Protein AF-A0A7C2Z9E3-F1 (afdb_monomer)

Structure (mmCIF, N/CA/C/O backbone):
data_AF-A0A7C2Z9E3-F1
#
_entry.id   AF-A0A7C2Z9E3-F1
#
loop_
_atom_site.group_PDB
_atom_site.id
_atom_site.type_symbol
_atom_site.label_atom_id
_atom_site.label_alt_id
_atom_site.label_comp_id
_atom_site.label_asym_id
_atom_site.label_entity_id
_atom_site.label_seq_id
_atom_site.pdbx_PDB_ins_code
_atom_site.Cartn_x
_atom_site.Cartn_y
_atom_site.Cartn_z
_atom_site.occupancy
_atom_site.B_iso_or_equiv
_atom_site.auth_seq_id
_atom_site.auth_comp_id
_atom_site.auth_asym_id
_atom_site.auth_atom_id
_atom_site.pdbx_PDB_model_num
ATOM 1 N N . MET A 1 1 ? 3.715 5.332 1.876 1.00 69.25 1 MET A N 1
ATOM 2 C CA . MET A 1 1 ? 4.831 4.915 1.002 1.00 69.25 1 MET A CA 1
ATOM 3 C C . MET A 1 1 ? 4.867 5.796 -0.240 1.00 69.25 1 MET A C 1
ATOM 5 O O . MET A 1 1 ? 3.803 6.206 -0.702 1.00 69.25 1 MET A O 1
ATOM 9 N N . THR A 1 2 ? 6.061 6.097 -0.748 1.00 75.31 2 THR A N 1
ATOM 10 C CA . THR A 1 2 ? 6.250 6.666 -2.090 1.00 75.31 2 THR A CA 1
ATOM 11 C C . THR A 1 2 ? 6.934 5.594 -2.922 1.00 75.31 2 THR A C 1
ATOM 13 O O . THR A 1 2 ? 7.925 5.030 -2.466 1.00 75.31 2 THR A O 1
ATOM 16 N N . VAL A 1 3 ? 6.380 5.281 -4.084 1.00 79.25 3 VAL A N 1
ATOM 17 C CA . VAL A 1 3 ? 6.890 4.253 -4.992 1.00 79.25 3 VAL A CA 1
ATOM 18 C C . VAL A 1 3 ? 6.994 4.827 -6.397 1.00 79.25 3 VAL A C 1
ATOM 20 O O . VAL A 1 3 ? 6.100 5.559 -6.810 1.00 79.25 3 VAL A O 1
ATOM 23 N N . SER A 1 4 ? 8.061 4.502 -7.122 1.00 82.44 4 SER A N 1
ATOM 24 C CA . SER A 1 4 ? 8.278 4.998 -8.484 1.00 82.44 4 SER A CA 1
ATOM 25 C C . SER A 1 4 ? 8.054 3.873 -9.487 1.00 82.44 4 SER A C 1
ATOM 27 O O . SER A 1 4 ? 8.660 2.809 -9.358 1.00 82.44 4 SER A O 1
ATOM 29 N N . ALA A 1 5 ? 7.157 4.077 -10.451 1.00 85.62 5 ALA A N 1
ATOM 30 C CA . ALA A 1 5 ? 6.948 3.143 -11.554 1.00 85.62 5 ALA A CA 1
ATOM 31 C C . ALA A 1 5 ? 7.519 3.743 -12.837 1.00 85.62 5 ALA A C 1
ATOM 33 O O . ALA A 1 5 ? 7.184 4.877 -13.188 1.00 85.62 5 ALA A O 1
ATOM 34 N N . SER A 1 6 ? 8.344 2.972 -13.540 1.00 87.62 6 SER A N 1
ATOM 35 C CA . SER A 1 6 ? 8.989 3.401 -14.780 1.00 87.62 6 SER A CA 1
ATOM 36 C C . SER A 1 6 ? 8.470 2.602 -15.966 1.00 87.62 6 SER A C 1
ATOM 38 O O . SER A 1 6 ? 8.317 1.381 -15.884 1.00 87.62 6 SER A O 1
ATOM 40 N N . PHE A 1 7 ? 8.231 3.293 -17.076 1.00 90.06 7 PHE A N 1
ATOM 41 C CA . PHE A 1 7 ? 7.744 2.730 -18.328 1.00 90.06 7 PHE A CA 1
ATOM 42 C C . PHE A 1 7 ? 8.548 3.256 -19.512 1.00 90.06 7 PHE A C 1
ATOM 44 O O . PHE A 1 7 ? 8.801 4.452 -19.595 1.00 90.06 7 PHE A O 1
ATOM 51 N N . ALA A 1 8 ? 8.854 2.391 -20.472 1.00 89.69 8 ALA A N 1
ATOM 52 C CA . ALA A 1 8 ? 9.253 2.797 -21.811 1.00 89.69 8 ALA A CA 1
ATOM 53 C C . ALA A 1 8 ? 7.980 3.072 -22.620 1.00 89.69 8 ALA A C 1
ATOM 55 O O . ALA A 1 8 ? 7.219 2.149 -22.923 1.00 89.69 8 ALA A O 1
ATOM 56 N N . ALA A 1 9 ? 7.715 4.334 -22.945 1.00 90.31 9 ALA A N 1
ATOM 57 C CA . ALA A 1 9 ? 6.559 4.762 -23.723 1.00 90.31 9 ALA A CA 1
ATOM 58 C C . ALA A 1 9 ? 6.966 5.087 -25.167 1.00 90.31 9 ALA A C 1
ATOM 60 O O . ALA A 1 9 ? 7.922 5.822 -25.400 1.00 90.31 9 ALA A O 1
ATOM 61 N N . TYR A 1 10 ? 6.225 4.570 -26.144 1.00 90.56 10 TYR A N 1
ATOM 62 C CA . TYR A 1 10 ? 6.402 4.919 -27.552 1.00 90.56 10 TYR A CA 1
ATOM 63 C C . TYR A 1 10 ? 5.455 6.051 -27.931 1.00 90.56 10 TYR A C 1
ATOM 65 O O . TYR A 1 10 ? 4.232 5.860 -27.959 1.00 90.56 10 TYR A O 1
ATOM 73 N N . VAL A 1 11 ? 6.025 7.206 -28.261 1.00 89.88 11 VAL A N 1
ATOM 74 C CA . VAL A 1 11 ? 5.296 8.400 -28.695 1.00 89.88 11 VAL A CA 1
ATOM 75 C C . VAL A 1 11 ? 5.437 8.541 -30.205 1.00 89.88 11 VAL A C 1
ATOM 77 O O . VAL A 1 11 ? 6.546 8.602 -30.738 1.00 89.88 11 VAL A O 1
ATOM 80 N N . ASP A 1 12 ? 4.306 8.582 -30.907 1.00 90.19 12 ASP A N 1
ATOM 81 C CA . ASP A 1 12 ? 4.281 8.761 -32.357 1.00 90.19 12 ASP A CA 1
ATOM 82 C C . ASP A 1 12 ? 4.496 10.231 -32.778 1.00 90.19 12 ASP A C 1
ATOM 84 O O . ASP A 1 12 ? 4.569 11.149 -31.960 1.00 90.19 12 ASP A O 1
ATOM 88 N N . LYS A 1 13 ? 4.573 10.476 -34.092 1.00 88.94 13 LYS A N 1
ATOM 89 C CA . LYS A 1 13 ? 4.768 11.826 -34.656 1.00 88.94 13 LYS A CA 1
ATOM 90 C C . LYS A 1 13 ? 3.630 12.801 -34.328 1.00 88.94 13 LYS A C 1
ATOM 92 O O . LYS A 1 13 ? 3.835 14.010 -34.413 1.00 88.94 13 LYS A O 1
ATOM 97 N N . SER A 1 14 ? 2.442 12.300 -33.987 1.00 86.00 14 SER A N 1
ATOM 98 C CA . SER A 1 14 ? 1.312 13.120 -33.532 1.00 86.00 14 SER A CA 1
ATOM 99 C C . SER A 1 14 ? 1.385 13.473 -32.046 1.00 86.00 14 SER A C 1
ATOM 101 O O . SER A 1 14 ? 0.599 14.301 -31.591 1.00 86.00 14 SER A O 1
ATOM 103 N N . GLY A 1 15 ? 2.334 12.907 -31.294 1.00 84.50 15 GLY A N 1
ATOM 104 C CA . GLY A 1 15 ? 2.421 13.086 -29.848 1.00 84.50 15 GLY A CA 1
ATOM 105 C C . GLY A 1 15 ? 1.479 12.163 -29.073 1.00 84.50 15 GLY A C 1
ATOM 106 O O . GLY A 1 15 ? 1.187 12.430 -27.912 1.00 84.50 15 GLY A O 1
ATOM 107 N N . THR A 1 16 ? 0.978 11.085 -29.679 1.00 89.06 16 THR A N 1
ATOM 108 C CA . THR A 1 16 ? 0.141 10.094 -28.991 1.00 89.06 16 THR A CA 1
ATOM 109 C C . THR A 1 16 ? 0.994 8.914 -28.536 1.00 89.06 16 THR A C 1
ATOM 111 O O . THR A 1 16 ? 1.816 8.395 -29.294 1.00 89.06 16 THR A O 1
ATOM 114 N N . CYS A 1 17 ? 0.786 8.463 -27.299 1.00 89.12 17 CYS A N 1
ATOM 115 C CA . CYS A 1 17 ? 1.416 7.253 -26.786 1.00 89.12 17 CYS A CA 1
ATOM 116 C C . CYS A 1 17 ? 0.713 6.008 -27.351 1.00 89.12 17 CYS A C 1
ATOM 118 O O . CYS A 1 17 ? -0.486 5.820 -27.154 1.00 89.12 17 CYS A O 1
ATOM 120 N N . ARG A 1 18 ? 1.435 5.146 -28.078 1.00 89.25 18 ARG A N 1
ATOM 121 C CA . ARG A 1 18 ? 0.860 3.924 -28.690 1.00 89.25 18 ARG A CA 1
ATOM 122 C C . ARG A 1 18 ? 1.254 2.637 -27.982 1.00 89.25 18 ARG A C 1
ATOM 124 O O . ARG A 1 18 ? 0.572 1.624 -28.154 1.00 89.25 18 ARG A O 1
ATOM 131 N N . ARG A 1 19 ? 2.363 2.653 -27.246 1.00 89.12 19 ARG A N 1
ATOM 132 C CA . ARG A 1 19 ? 2.880 1.522 -26.466 1.00 89.12 19 ARG A CA 1
ATOM 133 C C . ARG A 1 19 ? 3.451 2.038 -25.161 1.00 89.12 19 ARG A C 1
ATOM 135 O O . ARG A 1 19 ? 4.035 3.113 -25.141 1.00 89.12 19 ARG A O 1
ATOM 142 N N . ALA A 1 20 ? 3.310 1.250 -24.106 1.00 88.62 20 ALA A N 1
ATOM 143 C CA . ALA A 1 20 ? 3.924 1.519 -22.818 1.00 88.62 20 ALA A CA 1
ATOM 144 C C . ALA A 1 20 ? 4.333 0.186 -22.182 1.00 88.62 20 ALA A C 1
ATOM 146 O O . ALA A 1 20 ? 3.471 -0.627 -21.838 1.00 88.62 20 ALA A O 1
ATOM 147 N N . HIS A 1 21 ? 5.641 -0.031 -22.051 1.00 87.88 21 HIS A N 1
ATOM 148 C CA . HIS A 1 21 ? 6.230 -1.230 -21.456 1.00 87.88 21 HIS A CA 1
ATOM 149 C C . HIS A 1 21 ? 6.770 -0.942 -20.067 1.00 87.88 21 HIS A C 1
ATOM 151 O O . HIS A 1 21 ? 7.538 0.004 -19.915 1.00 87.88 21 HIS A O 1
ATOM 157 N N . PRO A 1 22 ? 6.405 -1.733 -19.051 1.00 87.44 22 PRO A N 1
ATOM 158 C CA . PRO A 1 22 ? 6.916 -1.533 -17.707 1.00 87.44 22 PRO A CA 1
ATOM 159 C C . PRO A 1 22 ? 8.401 -1.910 -17.632 1.00 87.44 22 PRO A C 1
ATOM 161 O O . PRO A 1 22 ? 8.801 -2.980 -18.081 1.00 87.44 22 PRO A O 1
ATOM 164 N N . ILE A 1 23 ? 9.204 -1.036 -17.029 1.00 85.50 23 ILE A N 1
ATOM 165 C CA . ILE A 1 23 ? 10.632 -1.253 -16.743 1.00 85.50 23 ILE A CA 1
ATOM 166 C C . ILE A 1 23 ? 10.809 -1.688 -15.287 1.00 85.50 23 ILE A C 1
ATOM 168 O O . ILE A 1 23 ? 11.646 -2.529 -14.975 1.00 85.50 23 ILE A O 1
ATOM 172 N N . THR A 1 24 ? 10.006 -1.129 -14.380 1.00 82.69 24 THR A N 1
ATOM 173 C CA . THR A 1 24 ? 10.030 -1.462 -12.955 1.00 82.69 24 THR A CA 1
ATOM 174 C C . THR A 1 24 ? 8.618 -1.710 -12.444 1.00 82.69 24 THR A C 1
ATOM 176 O O . THR A 1 24 ? 7.681 -0.981 -12.770 1.00 82.69 24 THR A O 1
ATOM 179 N N . ASN A 1 25 ? 8.459 -2.747 -11.618 1.00 80.38 25 ASN A N 1
ATOM 180 C CA . ASN A 1 25 ? 7.212 -3.031 -10.915 1.00 80.38 25 ASN A CA 1
ATOM 181 C C . ASN A 1 25 ? 7.388 -2.756 -9.421 1.00 80.38 25 ASN A C 1
ATOM 183 O O . ASN A 1 25 ? 7.804 -3.647 -8.674 1.00 80.38 25 ASN A O 1
ATOM 187 N N . PRO A 1 26 ? 7.095 -1.533 -8.960 1.00 75.88 26 PRO A N 1
ATOM 188 C CA . PRO A 1 26 ? 7.345 -1.188 -7.571 1.00 75.88 26 PRO A CA 1
ATOM 189 C C . PRO A 1 26 ? 6.298 -1.779 -6.618 1.00 75.88 26 PRO A C 1
ATOM 191 O O . PRO A 1 26 ? 6.548 -1.894 -5.413 1.00 75.88 26 PRO A O 1
ATOM 194 N N . PHE A 1 27 ? 5.112 -2.113 -7.139 1.00 76.69 27 PHE A N 1
ATOM 195 C CA . PHE A 1 27 ? 3.977 -2.562 -6.349 1.00 76.69 27 PHE A CA 1
ATOM 196 C C . PHE A 1 27 ? 2.930 -3.277 -7.223 1.00 76.69 27 PHE A C 1
ATOM 198 O O . PHE A 1 27 ? 2.592 -2.771 -8.300 1.00 76.69 27 PHE A O 1
ATOM 205 N N . PRO A 1 28 ? 2.363 -4.410 -6.766 1.00 76.69 28 PRO A N 1
ATOM 206 C CA . PRO A 1 28 ? 1.331 -5.136 -7.506 1.00 76.69 28 PRO A CA 1
ATOM 207 C C . PRO A 1 28 ? 0.147 -4.244 -7.887 1.00 76.69 28 PRO A C 1
ATOM 209 O O . PRO A 1 28 ? -0.237 -3.357 -7.133 1.00 76.69 28 PRO A O 1
ATOM 212 N N . GLY A 1 29 ? -0.421 -4.452 -9.076 1.00 79.25 29 GLY A N 1
ATOM 213 C CA . GLY A 1 29 ? -1.596 -3.723 -9.578 1.00 79.25 29 GLY A CA 1
ATOM 214 C C . GLY A 1 29 ? -1.383 -2.247 -9.953 1.00 79.25 29 GLY A C 1
ATOM 215 O O . GLY A 1 29 ? -2.300 -1.633 -10.485 1.00 79.25 29 GLY A O 1
ATOM 216 N N . VAL A 1 30 ? -0.186 -1.673 -9.769 1.00 82.19 30 VAL A N 1
ATOM 217 C CA . VAL A 1 30 ? 0.130 -0.312 -10.261 1.00 82.19 30 VAL A CA 1
ATOM 218 C C . VAL A 1 30 ? 0.330 -0.292 -11.775 1.00 82.19 30 VAL A C 1
ATOM 220 O O . VAL A 1 30 ? -0.013 0.691 -12.426 1.00 82.19 30 VAL A O 1
ATOM 223 N N . LEU A 1 31 ? 0.869 -1.371 -12.351 1.00 85.62 31 LEU A N 1
ATOM 224 C CA . LEU A 1 31 ? 1.316 -1.346 -13.741 1.00 85.62 31 LEU A CA 1
ATOM 225 C C . LEU A 1 31 ? 0.186 -1.052 -14.735 1.00 85.62 31 LEU A C 1
ATOM 227 O O . LEU A 1 31 ? 0.346 -0.205 -15.607 1.00 85.62 31 LEU A O 1
ATOM 231 N N . GLU A 1 32 ? -0.958 -1.725 -14.598 1.00 86.81 32 GLU A N 1
ATOM 232 C CA . GLU A 1 32 ? -2.045 -1.617 -15.575 1.00 86.81 32 GLU A CA 1
ATOM 233 C C . GLU A 1 32 ? -2.731 -0.238 -15.570 1.00 86.81 32 GLU A C 1
ATOM 235 O O . GLU A 1 32 ? -2.822 0.367 -16.641 1.00 86.81 32 GLU A O 1
ATOM 240 N N . PRO A 1 33 ? -3.146 0.331 -14.418 1.00 86.44 33 PRO A N 1
ATOM 241 C CA . PRO A 1 33 ? -3.722 1.676 -14.384 1.00 86.44 33 PRO A CA 1
ATOM 242 C C . PRO A 1 33 ? -2.776 2.750 -14.931 1.00 86.44 33 PRO A C 1
ATOM 244 O O . PRO A 1 33 ? -3.212 3.672 -15.618 1.00 86.44 33 PRO A O 1
ATOM 247 N N . VAL A 1 34 ? -1.474 2.630 -14.651 1.00 87.25 34 VAL A N 1
ATOM 248 C CA . VAL A 1 34 ? -0.465 3.577 -15.145 1.00 87.25 34 VAL A CA 1
ATOM 249 C C . VAL A 1 34 ? -0.253 3.413 -16.645 1.00 87.25 34 VAL A C 1
ATOM 251 O O . VAL A 1 34 ? -0.192 4.412 -17.358 1.00 87.25 34 VAL A O 1
ATOM 254 N N . ARG A 1 35 ? -0.218 2.172 -17.142 1.00 89.31 35 ARG A N 1
ATOM 255 C CA . ARG A 1 35 ? -0.137 1.877 -18.576 1.00 89.31 35 ARG A CA 1
ATOM 256 C C . ARG A 1 35 ? -1.306 2.494 -19.340 1.00 89.31 35 ARG A C 1
ATOM 258 O O . ARG A 1 35 ? -1.074 3.160 -20.342 1.00 89.31 35 ARG A O 1
ATOM 265 N N . GLN A 1 36 ? -2.538 2.319 -18.859 1.00 89.19 36 GLN A N 1
ATOM 266 C CA . GLN A 1 36 ? -3.725 2.916 -19.485 1.00 89.19 36 GLN A CA 1
ATOM 267 C C . GLN A 1 36 ? -3.657 4.446 -19.478 1.00 89.19 36 GLN A C 1
ATOM 269 O O . GLN A 1 36 ? -3.822 5.072 -20.521 1.00 89.19 36 GLN A O 1
ATOM 274 N N . ALA A 1 37 ? -3.297 5.049 -18.342 1.00 87.56 37 ALA A N 1
ATOM 275 C CA . ALA A 1 37 ? -3.135 6.497 -18.256 1.00 87.56 37 ALA A CA 1
ATOM 276 C C . ALA A 1 37 ? -2.063 7.028 -19.224 1.00 87.56 37 ALA A C 1
ATOM 278 O O . ALA A 1 37 ? -2.248 8.087 -19.820 1.00 87.56 37 ALA A O 1
ATOM 279 N N . LEU A 1 38 ? -0.955 6.302 -19.421 1.00 89.12 38 LEU A N 1
ATOM 280 C CA . LEU A 1 38 ? 0.074 6.669 -20.399 1.00 89.12 38 LEU A CA 1
ATOM 281 C C . LEU A 1 38 ? -0.454 6.614 -21.834 1.00 89.12 38 LEU A C 1
ATOM 283 O O . LEU A 1 38 ? -0.161 7.525 -22.601 1.00 89.12 38 LEU A O 1
ATOM 287 N N . LEU A 1 39 ? -1.232 5.589 -22.189 1.00 89.50 39 LEU A N 1
ATOM 288 C CA . LEU A 1 39 ? -1.829 5.443 -23.524 1.00 89.50 39 LEU A CA 1
ATOM 289 C C . LEU A 1 39 ? -2.865 6.536 -23.831 1.00 89.50 39 LEU A C 1
ATOM 291 O O . LEU A 1 39 ? -2.988 6.961 -24.976 1.00 89.50 39 LEU A O 1
ATOM 295 N N . GLU A 1 40 ? -3.577 7.021 -22.814 1.00 89.62 40 GLU A N 1
ATOM 296 C CA . GLU A 1 40 ? -4.541 8.125 -22.932 1.00 89.62 40 GLU A CA 1
ATOM 297 C C . GLU A 1 40 ? -3.884 9.516 -22.896 1.00 89.62 40 GLU A C 1
ATOM 299 O O . GLU A 1 40 ? -4.526 10.522 -23.204 1.00 89.62 40 GLU A O 1
ATOM 304 N N . THR A 1 41 ? -2.606 9.602 -22.518 1.00 88.69 41 THR A N 1
ATOM 305 C CA . THR A 1 41 ? -1.910 10.882 -22.366 1.00 88.69 41 THR A CA 1
ATOM 306 C C . THR A 1 41 ? -1.426 11.422 -23.709 1.00 88.69 41 THR A C 1
ATOM 308 O O . THR A 1 41 ? -0.719 10.753 -24.463 1.00 88.69 41 THR A O 1
ATOM 311 N N . GLU A 1 42 ? -1.735 12.692 -23.973 1.00 88.94 42 GLU A N 1
ATOM 312 C CA . GLU A 1 42 ? -1.106 13.445 -25.055 1.00 88.94 42 GLU A CA 1
ATOM 313 C C . GLU A 1 42 ? 0.260 13.991 -24.632 1.00 88.94 42 GLU A C 1
ATOM 315 O O . GLU A 1 42 ? 0.401 14.695 -23.624 1.00 88.94 42 GLU A O 1
ATOM 320 N N . PHE A 1 43 ? 1.257 13.742 -25.469 1.00 89.06 43 PHE A N 1
ATOM 321 C CA . PHE A 1 43 ? 2.604 14.276 -25.360 1.00 89.06 43 PHE A CA 1
ATOM 322 C C . PHE A 1 43 ? 2.794 15.434 -26.340 1.00 89.06 43 PHE A C 1
ATOM 324 O O . PHE A 1 43 ? 2.149 15.527 -27.389 1.00 89.06 43 PHE A O 1
ATOM 331 N N . THR A 1 44 ? 3.707 16.346 -26.020 1.00 86.94 44 THR A N 1
ATOM 332 C CA . THR A 1 44 ? 4.285 17.210 -27.047 1.00 86.94 44 THR A CA 1
ATOM 333 C C . THR A 1 44 ? 5.060 16.332 -28.032 1.00 86.94 44 THR A C 1
ATOM 335 O O . THR A 1 44 ? 5.833 15.484 -27.591 1.00 86.94 44 THR A O 1
ATOM 338 N N . PRO A 1 45 ? 4.875 16.485 -29.355 1.00 86.38 45 PRO A N 1
ATOM 339 C CA . PRO A 1 45 ? 5.606 15.672 -30.319 1.00 86.38 45 PRO A CA 1
ATOM 340 C C . PRO A 1 45 ? 7.112 15.880 -30.174 1.00 86.38 45 PRO A C 1
ATOM 342 O O . PRO A 1 45 ? 7.578 17.023 -30.081 1.00 86.38 45 PRO A O 1
ATOM 345 N N . ALA A 1 46 ? 7.868 14.784 -30.195 1.00 86.06 46 ALA A N 1
ATOM 346 C CA . ALA A 1 46 ? 9.316 14.856 -30.287 1.00 86.06 46 ALA A CA 1
ATOM 347 C C . ALA A 1 46 ? 9.701 15.505 -31.623 1.00 86.06 46 ALA A C 1
ATOM 349 O O . ALA A 1 46 ? 9.017 15.315 -32.634 1.00 86.06 46 ALA A O 1
ATOM 350 N N . LYS A 1 47 ? 10.785 16.281 -31.644 1.00 87.12 47 LYS A N 1
ATOM 351 C CA . LYS A 1 47 ? 11.286 16.885 -32.885 1.00 87.12 47 LYS A CA 1
ATOM 352 C C . LYS A 1 47 ? 12.696 16.413 -33.166 1.00 87.12 47 LYS A C 1
ATOM 354 O O . LYS A 1 47 ? 13.554 16.541 -32.300 1.00 87.12 47 LYS A O 1
ATOM 359 N N . ALA A 1 48 ? 12.938 15.964 -34.389 1.00 85.31 48 ALA A N 1
ATOM 360 C CA . ALA A 1 48 ? 14.268 15.717 -34.925 1.00 85.31 48 ALA A CA 1
ATOM 361 C C . ALA A 1 48 ? 14.488 16.653 -36.110 1.00 85.31 48 ALA A C 1
ATOM 363 O O . ALA A 1 48 ? 13.660 16.704 -37.021 1.00 85.31 48 ALA A O 1
ATOM 364 N N . PHE A 1 49 ? 15.557 17.450 -36.068 1.00 83.38 49 PHE A N 1
ATOM 365 C CA . PHE A 1 49 ? 15.860 18.445 -37.106 1.00 83.38 49 PHE A CA 1
ATOM 366 C C . PHE A 1 49 ? 14.666 19.371 -37.435 1.00 83.38 49 PHE A C 1
ATOM 368 O O . PHE A 1 49 ? 14.417 19.724 -38.585 1.00 83.38 49 PHE A O 1
ATOM 375 N N . GLY A 1 50 ? 13.877 19.735 -36.416 1.00 78.25 50 GLY A N 1
ATOM 376 C CA . GLY A 1 50 ? 12.694 20.596 -36.552 1.00 78.25 50 GLY A CA 1
ATOM 377 C C . GLY A 1 50 ? 11.411 19.908 -37.044 1.00 78.25 50 GLY A C 1
ATOM 378 O O . GLY A 1 50 ? 10.356 20.543 -37.011 1.00 78.25 50 GLY A O 1
ATOM 379 N N . GLN A 1 51 ? 11.458 18.629 -37.427 1.00 85.25 51 GLN A N 1
ATOM 380 C CA . GLN A 1 51 ? 10.305 17.847 -37.892 1.00 85.25 51 GLN A CA 1
ATOM 381 C C . GLN A 1 51 ? 9.781 16.894 -36.804 1.00 85.25 51 GLN A C 1
ATOM 383 O O . GLN A 1 51 ? 10.584 16.381 -36.022 1.00 85.25 51 GLN A O 1
ATOM 388 N N . PRO A 1 52 ? 8.464 16.611 -36.745 1.00 87.44 52 PRO A N 1
ATOM 389 C CA . PRO A 1 52 ? 7.912 15.625 -35.820 1.00 87.44 52 PRO A CA 1
ATOM 390 C C . PRO A 1 52 ? 8.506 14.226 -36.030 1.00 87.44 52 PRO A C 1
ATOM 392 O O . PRO A 1 52 ? 8.489 13.675 -37.136 1.00 87.44 52 PRO A O 1
ATOM 395 N N . ALA A 1 53 ? 9.003 13.644 -34.945 1.00 87.75 53 ALA A N 1
ATOM 396 C CA . ALA A 1 53 ? 9.668 12.352 -34.903 1.00 87.75 53 ALA A CA 1
ATOM 397 C C . ALA A 1 53 ? 8.945 11.409 -33.935 1.00 87.75 53 ALA A C 1
ATOM 399 O O . ALA A 1 53 ? 8.336 11.854 -32.966 1.00 87.75 53 ALA A O 1
ATOM 400 N N . ALA A 1 54 ? 9.004 10.109 -34.219 1.00 89.06 54 ALA A N 1
ATOM 401 C CA . ALA A 1 54 ? 8.519 9.084 -33.303 1.00 89.06 54 ALA A CA 1
ATOM 402 C C . ALA A 1 54 ? 9.691 8.567 -32.466 1.00 89.06 54 ALA A C 1
ATOM 404 O O . ALA A 1 54 ? 10.800 8.436 -32.988 1.00 89.06 54 ALA A O 1
ATOM 405 N N . VAL A 1 55 ? 9.470 8.296 -31.183 1.00 91.81 55 VAL A N 1
ATOM 406 C CA . VAL A 1 55 ? 10.556 7.975 -30.249 1.00 91.81 55 VAL A CA 1
ATOM 407 C C . VAL A 1 55 ? 10.063 7.118 -29.084 1.00 91.81 55 VAL A C 1
ATOM 409 O O . VAL A 1 55 ? 8.923 7.255 -28.635 1.00 91.81 55 VAL A O 1
ATOM 412 N N . TRP A 1 56 ? 10.945 6.264 -28.571 1.00 88.62 56 TRP A N 1
ATOM 413 C CA . TRP A 1 56 ? 10.825 5.681 -27.237 1.00 88.62 56 TRP A CA 1
ATOM 414 C C . TRP A 1 56 ? 11.350 6.639 -26.165 1.00 88.62 56 TRP A C 1
ATOM 416 O O . TRP A 1 56 ? 12.461 7.155 -26.274 1.00 88.62 56 TRP A O 1
ATOM 426 N N . VAL A 1 57 ? 10.561 6.864 -25.121 1.00 88.81 57 VAL A N 1
ATOM 427 C CA . VAL A 1 57 ? 10.932 7.700 -23.978 1.00 88.81 57 VAL A CA 1
ATOM 428 C C . VAL A 1 57 ? 10.673 6.958 -22.674 1.00 88.81 57 VAL A C 1
ATOM 430 O O . VAL A 1 57 ? 9.611 6.362 -22.490 1.00 88.81 57 VAL A O 1
ATOM 433 N N . ASP A 1 58 ? 11.634 7.025 -21.759 1.00 88.94 58 ASP A N 1
ATOM 434 C CA . ASP A 1 58 ? 11.463 6.509 -20.407 1.00 88.94 58 ASP A CA 1
ATOM 435 C C . ASP A 1 58 ? 10.671 7.521 -19.578 1.00 88.94 58 ASP A C 1
ATOM 437 O O . ASP A 1 58 ? 11.080 8.668 -19.386 1.00 88.94 58 ASP A O 1
ATOM 441 N N . VAL A 1 59 ? 9.512 7.091 -19.093 1.00 87.62 59 VAL A N 1
ATOM 442 C CA . VAL A 1 59 ? 8.621 7.873 -18.243 1.00 87.62 59 VAL A CA 1
ATOM 443 C C . VAL A 1 59 ? 8.593 7.226 -16.870 1.00 87.62 59 VAL A C 1
ATOM 445 O O . VAL A 1 59 ? 8.113 6.104 -16.711 1.00 87.62 59 VAL A O 1
ATOM 448 N N . SER A 1 60 ? 9.087 7.945 -15.867 1.00 86.88 60 SER A N 1
ATOM 449 C CA . SER A 1 60 ? 8.911 7.588 -14.464 1.00 86.88 60 SER A CA 1
ATOM 450 C C . SER A 1 60 ? 7.789 8.415 -13.846 1.00 86.88 60 SER A C 1
ATOM 452 O O . SER A 1 60 ? 7.641 9.611 -14.110 1.00 86.88 60 SER A O 1
ATOM 454 N N . ALA A 1 61 ? 6.971 7.767 -13.026 1.00 83.12 61 ALA A N 1
ATOM 455 C CA . ALA A 1 61 ? 5.917 8.414 -12.267 1.00 83.12 61 ALA A CA 1
ATOM 456 C C . ALA A 1 61 ? 5.986 7.975 -10.805 1.00 83.12 61 ALA A C 1
ATOM 458 O O . ALA A 1 61 ? 6.023 6.782 -10.495 1.00 83.12 61 ALA A O 1
ATOM 459 N N . ASP A 1 62 ? 5.971 8.961 -9.910 1.00 83.12 62 ASP A N 1
ATOM 460 C CA . ASP A 1 62 ? 5.965 8.729 -8.472 1.00 83.12 62 ASP A CA 1
ATOM 461 C C . ASP A 1 62 ? 4.535 8.662 -7.944 1.00 83.12 62 ASP A C 1
ATOM 463 O O . ASP A 1 62 ? 3.730 9.585 -8.096 1.00 83.12 62 ASP A O 1
ATOM 467 N N . PHE A 1 63 ? 4.234 7.568 -7.258 1.00 77.81 63 PHE A N 1
ATOM 468 C CA . PHE A 1 63 ? 2.945 7.305 -6.647 1.00 77.81 63 PHE A CA 1
ATOM 469 C C . PHE A 1 63 ? 3.063 7.342 -5.135 1.00 77.81 63 PHE A C 1
ATOM 471 O O . PHE A 1 63 ? 4.011 6.833 -4.533 1.00 77.81 63 PHE A O 1
ATOM 478 N N . ARG A 1 64 ? 2.049 7.925 -4.501 1.00 77.69 64 ARG A N 1
ATOM 479 C CA . ARG A 1 64 ? 1.915 7.960 -3.048 1.00 77.69 64 ARG A CA 1
ATOM 480 C C . ARG A 1 64 ? 0.699 7.141 -2.641 1.00 77.69 64 ARG A C 1
ATOM 482 O O . ARG A 1 64 ? -0.395 7.389 -3.135 1.00 77.69 64 ARG A O 1
ATOM 489 N N . GLY A 1 65 ? 0.892 6.216 -1.707 1.00 74.88 65 GLY A N 1
ATOM 490 C CA . GLY A 1 65 ? -0.176 5.374 -1.163 1.00 74.88 65 GLY A CA 1
ATOM 491 C C . GLY A 1 65 ? 0.100 4.931 0.270 1.00 74.88 65 GLY A C 1
ATOM 492 O O . GLY A 1 65 ? 1.156 5.243 0.836 1.00 74.88 65 GLY A O 1
ATOM 493 N N . GLU A 1 66 ? -0.837 4.200 0.866 1.00 76.88 66 GLU A N 1
ATOM 494 C CA . GLU A 1 66 ? -0.705 3.637 2.213 1.00 76.88 66 GLU A CA 1
ATOM 495 C C . GLU A 1 66 ? -1.155 2.169 2.235 1.00 76.88 66 GLU A C 1
ATOM 497 O O . GLU A 1 66 ? -2.162 1.811 1.623 1.00 76.88 66 GLU A O 1
ATOM 502 N N . VAL A 1 67 ? -0.387 1.314 2.921 1.00 79.19 67 VAL A N 1
ATOM 503 C CA . VAL A 1 67 ? -0.831 -0.045 3.256 1.00 79.19 67 VAL A CA 1
ATOM 504 C C . VAL A 1 67 ? -1.737 0.102 4.468 1.00 79.19 67 VAL A C 1
ATOM 506 O O . VAL A 1 67 ? -1.256 0.507 5.524 1.00 79.19 67 VAL A O 1
ATOM 509 N N . LYS A 1 68 ? -3.030 -0.185 4.311 1.00 78.12 68 LYS A N 1
ATOM 510 C CA . LYS A 1 68 ? -4.002 -0.100 5.406 1.00 78.12 68 LYS A CA 1
ATOM 511 C C . LYS A 1 68 ? -3.901 -1.313 6.315 1.00 78.12 68 LYS A C 1
ATOM 513 O O . LYS A 1 68 ? -3.849 -1.171 7.531 1.00 78.12 68 LYS A O 1
ATOM 518 N N . GLU A 1 69 ? -3.836 -2.490 5.706 1.00 79.56 69 GLU A N 1
ATOM 519 C CA . GLU A 1 69 ? -3.720 -3.758 6.410 1.00 79.56 69 GLU A CA 1
ATOM 520 C C . GLU A 1 69 ? -2.773 -4.686 5.652 1.00 79.56 69 GLU A C 1
ATOM 522 O O . GLU A 1 69 ? -2.722 -4.688 4.421 1.00 79.56 69 GLU A O 1
ATOM 527 N N . GLY A 1 70 ? -1.989 -5.453 6.403 1.00 79.56 70 GLY A N 1
ATOM 528 C CA . GLY A 1 70 ? -1.110 -6.478 5.871 1.00 79.56 70 GLY A CA 1
ATOM 529 C C . GLY A 1 70 ? -1.103 -7.667 6.818 1.00 79.56 70 GLY A C 1
ATOM 530 O O . GLY A 1 70 ? -0.912 -7.508 8.025 1.00 79.56 70 GLY A O 1
ATOM 531 N N . ARG A 1 71 ? -1.305 -8.865 6.283 1.00 84.00 71 ARG A N 1
ATOM 532 C CA . ARG A 1 71 ? -1.290 -10.106 7.051 1.00 84.00 71 ARG A CA 1
ATOM 533 C C . ARG A 1 71 ? -0.379 -11.115 6.377 1.00 84.00 71 ARG A C 1
ATOM 535 O O . ARG A 1 71 ? -0.507 -11.389 5.189 1.00 84.00 71 ARG A O 1
ATOM 542 N N . MET A 1 72 ? 0.527 -11.703 7.153 1.00 81.56 72 MET A N 1
ATOM 543 C CA . MET A 1 72 ? 1.276 -12.874 6.704 1.00 81.56 72 MET A CA 1
ATOM 544 C C . MET A 1 72 ? 0.346 -14.088 6.794 1.00 81.56 72 MET A C 1
ATOM 546 O O . MET A 1 72 ? 0.106 -14.605 7.885 1.00 81.56 72 MET A O 1
ATOM 550 N N . ALA A 1 73 ? -0.236 -14.495 5.667 1.00 80.62 73 ALA A N 1
ATOM 551 C CA . ALA A 1 73 ? -1.204 -15.590 5.616 1.00 80.62 73 ALA A CA 1
ATOM 552 C C . ALA A 1 73 ? -0.524 -16.952 5.808 1.00 80.62 73 ALA A C 1
ATOM 554 O O . ALA A 1 73 ? -1.064 -17.845 6.458 1.00 80.62 73 ALA A O 1
ATOM 555 N N . GLN A 1 74 ? 0.687 -17.089 5.273 1.00 80.81 74 GLN A N 1
ATOM 556 C CA . GLN A 1 74 ? 1.508 -18.284 5.397 1.00 80.81 74 GLN A CA 1
ATOM 557 C C . GLN A 1 74 ? 2.968 -17.879 5.559 1.00 80.81 74 GLN A C 1
ATOM 559 O O . GLN A 1 74 ? 3.434 -16.974 4.868 1.00 80.81 74 GLN A O 1
ATOM 564 N N . LEU A 1 75 ? 3.685 -18.570 6.444 1.00 85.94 75 LEU A N 1
ATOM 565 C CA . LEU A 1 75 ? 5.118 -18.407 6.645 1.00 85.94 75 LEU A CA 1
ATOM 566 C C . LEU A 1 75 ? 5.766 -19.787 6.748 1.00 85.94 75 LEU A C 1
ATOM 568 O O . LEU A 1 75 ? 5.423 -20.583 7.619 1.00 85.94 75 LEU A O 1
ATOM 572 N N . VAL A 1 76 ? 6.700 -20.058 5.850 1.00 88.25 76 VAL A N 1
ATOM 573 C CA . VAL A 1 76 ? 7.519 -21.266 5.814 1.00 88.25 76 VAL A CA 1
ATOM 574 C C . VAL A 1 76 ? 8.950 -20.860 6.124 1.00 88.25 76 VAL A C 1
ATOM 576 O O . VAL A 1 76 ? 9.481 -19.928 5.520 1.00 88.25 76 VAL A O 1
ATOM 579 N N . VAL A 1 77 ? 9.560 -21.561 7.074 1.00 88.88 77 VAL A N 1
ATOM 580 C CA . VAL A 1 77 ? 10.935 -21.327 7.517 1.00 88.88 77 VAL A CA 1
ATOM 581 C C . VAL A 1 77 ? 11.795 -22.482 7.027 1.00 88.88 77 VAL A C 1
ATOM 583 O O . VAL A 1 77 ? 11.520 -23.634 7.356 1.00 88.88 77 VAL A O 1
ATOM 586 N N . THR A 1 78 ? 12.836 -22.186 6.258 1.00 88.31 78 THR A N 1
ATOM 587 C CA . THR A 1 78 ? 13.834 -23.170 5.824 1.00 88.31 78 THR A CA 1
ATOM 588 C C . THR A 1 78 ? 15.236 -22.684 6.163 1.00 88.31 78 THR A C 1
ATOM 590 O O . THR A 1 78 ? 15.482 -21.486 6.298 1.00 88.31 78 THR A O 1
ATOM 593 N N . LEU A 1 79 ? 16.177 -23.611 6.325 1.00 86.12 79 LEU A N 1
ATOM 594 C CA . LEU A 1 79 ? 17.583 -23.255 6.499 1.00 86.12 79 LEU A CA 1
ATOM 595 C C . LEU A 1 79 ? 18.204 -22.984 5.117 1.00 86.12 79 LEU A C 1
ATOM 597 O O . LEU A 1 79 ? 17.963 -23.775 4.203 1.00 86.12 79 LEU A O 1
ATOM 601 N N . PRO A 1 80 ? 18.943 -21.875 4.934 1.00 84.12 80 PRO A N 1
ATOM 602 C CA . PRO A 1 80 ? 19.711 -21.641 3.715 1.00 84.12 80 PRO A CA 1
ATOM 603 C C . PRO A 1 80 ? 20.845 -22.664 3.599 1.00 84.12 80 PRO A C 1
ATOM 605 O O . PRO A 1 80 ? 21.376 -23.119 4.616 1.00 84.12 80 PRO A O 1
ATOM 608 N N . ASP A 1 81 ? 21.235 -22.993 2.367 1.00 84.25 81 ASP A N 1
ATOM 609 C CA . ASP A 1 81 ? 22.445 -23.777 2.124 1.00 84.25 81 ASP A CA 1
ATOM 610 C C . ASP A 1 81 ? 23.681 -22.933 2.506 1.00 84.25 81 ASP A C 1
ATOM 612 O O . ASP A 1 81 ? 23.842 -21.831 1.979 1.00 84.25 81 ASP A O 1
ATOM 616 N N . PRO A 1 82 ? 24.555 -23.394 3.421 1.00 80.50 82 PRO A N 1
ATOM 617 C CA . PRO A 1 82 ? 25.763 -22.662 3.796 1.00 80.50 82 PRO A CA 1
ATOM 618 C C . PRO A 1 82 ? 26.771 -22.475 2.652 1.00 80.50 82 PRO A C 1
ATOM 620 O O . PRO A 1 82 ? 27.640 -21.609 2.758 1.00 80.50 82 PRO A O 1
ATOM 623 N N . GLY A 1 83 ? 26.714 -23.313 1.612 1.00 83.25 83 GLY A N 1
ATOM 624 C CA . GLY A 1 83 ? 27.640 -23.288 0.479 1.00 83.25 83 GLY A CA 1
ATOM 625 C C . GLY A 1 83 ? 27.243 -22.332 -0.646 1.00 83.25 83 GLY A C 1
ATOM 626 O O . GLY A 1 83 ? 28.075 -22.035 -1.502 1.00 83.25 83 GLY A O 1
ATOM 627 N N . GLU A 1 84 ? 26.007 -21.832 -0.645 1.00 85.50 84 GLU A N 1
ATOM 628 C CA . GLU A 1 84 ? 25.467 -20.988 -1.710 1.00 85.50 84 GLU A CA 1
ATOM 629 C C . GLU A 1 84 ? 25.085 -19.603 -1.182 1.00 85.50 84 GLU A C 1
ATOM 631 O O . GLU A 1 84 ? 24.496 -19.458 -0.111 1.00 85.50 84 GLU A O 1
ATOM 636 N N . THR A 1 85 ? 25.398 -18.556 -1.951 1.00 80.62 85 THR A N 1
ATOM 637 C CA . THR A 1 85 ? 24.931 -17.198 -1.637 1.00 80.62 85 THR A CA 1
ATOM 638 C C . THR A 1 85 ? 23.492 -17.052 -2.134 1.00 80.62 85 THR A C 1
ATOM 640 O O . THR A 1 85 ? 23.276 -17.165 -3.339 1.00 80.62 85 THR A O 1
ATOM 643 N N . PRO A 1 86 ? 22.497 -16.777 -1.268 1.00 83.81 86 PRO A N 1
ATOM 644 C CA . PRO A 1 86 ? 21.125 -16.579 -1.720 1.00 83.81 86 PRO A CA 1
ATOM 645 C C . PRO A 1 86 ? 21.018 -15.356 -2.638 1.00 83.81 86 PRO A C 1
ATOM 647 O O . PRO A 1 86 ? 21.345 -14.241 -2.225 1.00 83.81 86 PRO A O 1
ATOM 650 N N . GLU A 1 87 ? 20.531 -15.553 -3.862 1.00 85.19 87 GLU A N 1
ATOM 651 C CA . GLU A 1 87 ? 20.366 -14.469 -4.833 1.00 85.19 87 GLU A CA 1
ATOM 652 C C . GLU A 1 87 ? 18.966 -13.830 -4.761 1.00 85.19 87 GLU A C 1
ATOM 654 O O . GLU A 1 87 ? 17.974 -14.526 -4.502 1.00 85.19 87 GLU A O 1
ATOM 659 N N . PRO A 1 88 ? 18.854 -12.505 -4.984 1.00 81.25 88 PRO A N 1
ATOM 660 C CA . PRO A 1 88 ? 17.566 -11.845 -5.144 1.00 81.25 88 PRO A CA 1
ATOM 661 C C . PRO A 1 88 ? 16.814 -12.382 -6.366 1.00 81.25 88 PRO A C 1
ATOM 663 O O . PRO A 1 88 ? 17.328 -12.396 -7.481 1.00 81.25 88 PRO A O 1
ATOM 666 N N . GLU A 1 89 ? 15.563 -12.774 -6.162 1.00 81.25 89 GLU A N 1
ATOM 667 C CA . GLU A 1 89 ? 14.660 -13.210 -7.216 1.00 81.25 89 GLU A CA 1
ATOM 668 C C . GLU A 1 89 ? 13.955 -11.989 -7.821 1.00 81.25 89 GLU A C 1
ATOM 670 O O . GLU A 1 89 ? 13.325 -11.184 -7.123 1.00 81.25 89 GLU A O 1
ATOM 675 N N . ALA A 1 90 ? 14.070 -11.837 -9.139 1.00 70.94 90 ALA A N 1
ATOM 676 C CA . ALA A 1 90 ? 13.412 -10.757 -9.855 1.00 70.94 90 ALA A CA 1
ATOM 677 C C . ALA A 1 90 ? 11.901 -11.006 -9.927 1.00 70.94 90 ALA A C 1
ATOM 679 O O . ALA A 1 90 ? 11.450 -12.080 -10.322 1.00 70.94 90 ALA A O 1
ATOM 680 N N . VAL A 1 91 ? 11.105 -9.985 -9.602 1.00 71.38 91 VAL A N 1
ATOM 681 C CA . VAL A 1 91 ? 9.662 -10.024 -9.861 1.00 71.38 91 VAL A CA 1
ATOM 682 C C . VAL A 1 91 ? 9.464 -9.960 -11.381 1.00 71.38 91 VAL A C 1
ATOM 684 O O . VAL A 1 91 ? 9.877 -8.966 -11.985 1.00 71.38 91 VAL A O 1
ATOM 687 N N . PRO A 1 92 ? 8.858 -10.980 -12.018 1.00 72.69 92 PRO A N 1
ATOM 688 C CA . PRO A 1 92 ? 8.731 -11.010 -13.467 1.00 72.69 92 PRO A CA 1
ATOM 689 C C . PRO A 1 92 ? 7.855 -9.853 -13.955 1.00 72.69 92 PRO A C 1
ATOM 691 O O . PRO A 1 92 ? 6.774 -9.591 -13.419 1.00 72.69 92 PRO A O 1
ATOM 694 N N . LEU A 1 93 ? 8.332 -9.160 -14.988 1.00 79.94 93 LEU A N 1
ATOM 695 C CA . LEU A 1 93 ? 7.572 -8.135 -15.695 1.00 79.94 93 LEU A CA 1
ATOM 696 C C . LEU A 1 93 ? 6.746 -8.775 -16.818 1.00 79.94 93 LEU A C 1
ATOM 698 O O . LEU A 1 93 ? 7.149 -9.807 -17.361 1.00 79.94 93 LEU A O 1
ATOM 702 N N . PRO A 1 94 ? 5.603 -8.173 -17.196 1.00 78.94 94 PRO A N 1
ATOM 703 C CA . PRO A 1 94 ? 4.875 -8.582 -18.389 1.00 78.94 94 PRO A CA 1
ATOM 704 C C . PRO A 1 94 ? 5.806 -8.595 -19.613 1.00 78.94 94 PRO A C 1
ATOM 706 O O . PRO A 1 94 ? 6.537 -7.621 -19.813 1.00 78.94 94 PRO A O 1
ATOM 709 N N . PRO A 1 95 ? 5.799 -9.661 -20.434 1.00 79.69 95 PRO A N 1
ATOM 710 C CA . PRO A 1 95 ? 6.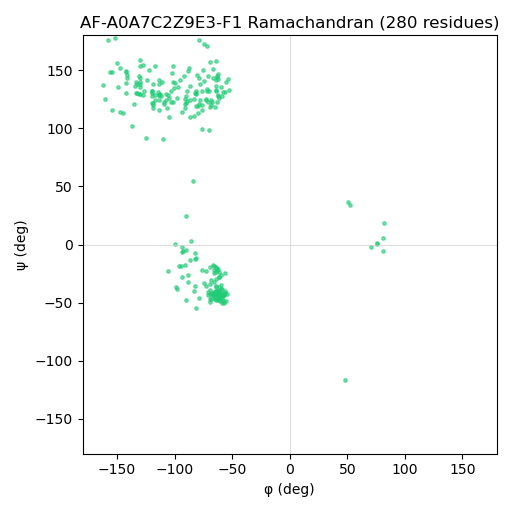631 -9.709 -21.627 1.00 79.69 95 PRO A CA 1
ATOM 711 C C . PRO A 1 95 ? 6.203 -8.624 -22.621 1.00 79.69 95 PRO A C 1
ATOM 713 O O . PRO A 1 95 ? 5.010 -8.359 -22.793 1.00 79.69 95 PRO A O 1
ATOM 716 N N . GLY A 1 96 ? 7.185 -8.016 -23.288 1.00 76.56 96 GLY A N 1
ATOM 717 C CA . GLY A 1 96 ? 6.932 -7.063 -24.366 1.00 76.56 96 GLY A CA 1
ATOM 718 C C . GLY A 1 96 ? 6.351 -7.738 -25.613 1.00 76.56 96 GLY A C 1
ATOM 719 O O . GLY A 1 96 ? 6.543 -8.935 -25.831 1.00 76.56 96 GLY A O 1
ATOM 720 N N . ASP A 1 97 ? 5.650 -6.973 -26.454 1.00 82.88 97 ASP A N 1
ATOM 721 C CA . ASP A 1 97 ? 5.159 -7.471 -27.742 1.00 82.88 97 ASP A CA 1
ATOM 722 C C . ASP A 1 97 ? 6.325 -7.492 -28.749 1.00 82.88 97 ASP A C 1
ATOM 724 O O . ASP A 1 97 ? 6.938 -6.447 -28.986 1.00 82.88 97 ASP A O 1
ATOM 728 N N . PRO A 1 98 ? 6.638 -8.635 -29.391 1.00 82.75 98 PRO A N 1
ATOM 729 C CA . PRO A 1 98 ? 7.718 -8.720 -30.378 1.00 82.75 98 PRO A CA 1
ATOM 730 C C . PRO A 1 98 ? 7.584 -7.725 -31.539 1.00 82.75 98 PRO A C 1
ATOM 732 O O . PRO A 1 98 ? 8.579 -7.359 -32.165 1.00 82.75 98 PRO A O 1
ATOM 735 N N . ARG A 1 99 ? 6.360 -7.273 -31.840 1.00 83.94 99 ARG A N 1
ATOM 736 C CA . ARG A 1 99 ? 6.087 -6.285 -32.895 1.00 83.94 99 ARG A CA 1
ATOM 737 C C . ARG A 1 99 ? 6.613 -4.895 -32.554 1.00 83.94 99 ARG A C 1
ATOM 739 O O . ARG A 1 99 ? 6.818 -4.094 -33.460 1.00 83.94 99 ARG A O 1
ATOM 746 N N . ASP A 1 100 ? 6.873 -4.610 -31.284 1.00 83.81 100 ASP A N 1
ATOM 747 C CA . ASP A 1 100 ? 7.302 -3.281 -30.854 1.00 83.81 100 ASP A CA 1
ATOM 748 C C . ASP A 1 100 ? 8.748 -2.967 -31.259 1.00 83.81 100 ASP A C 1
ATOM 750 O O . ASP A 1 100 ? 9.082 -1.803 -31.473 1.00 83.81 100 ASP A O 1
ATOM 754 N N . ALA A 1 101 ? 9.572 -3.993 -31.501 1.00 79.50 101 ALA A N 1
ATOM 755 C CA . ALA A 1 101 ? 10.906 -3.842 -32.089 1.00 79.50 101 ALA A CA 1
ATOM 756 C C . ALA A 1 101 ? 10.874 -3.335 -33.545 1.00 79.50 101 ALA A C 1
ATOM 758 O O . ALA A 1 101 ? 11.880 -2.850 -34.054 1.00 79.50 101 ALA A O 1
ATOM 759 N N . GLN A 1 102 ? 9.729 -3.451 -34.226 1.00 84.75 102 GLN A N 1
ATOM 760 C CA . GLN A 1 102 ? 9.556 -3.019 -35.616 1.00 84.75 102 GLN A CA 1
ATOM 761 C C . GLN A 1 102 ? 9.088 -1.559 -35.720 1.00 84.75 102 GLN A C 1
ATOM 763 O O . GLN A 1 102 ? 8.957 -1.030 -36.825 1.00 84.75 102 GLN A O 1
ATOM 768 N N . LEU A 1 103 ? 8.806 -0.901 -34.590 1.00 84.00 103 LEU A N 1
ATOM 769 C CA . LEU A 1 103 ? 8.320 0.473 -34.582 1.00 84.00 103 LEU A CA 1
ATOM 770 C C . LEU A 1 103 ? 9.440 1.453 -34.964 1.00 84.00 103 LEU A C 1
ATOM 772 O O . LEU A 1 103 ? 10.544 1.372 -34.423 1.00 84.00 103 LEU A O 1
ATOM 776 N N . PRO A 1 104 ? 9.170 2.422 -35.859 1.00 84.00 104 PRO A N 1
ATOM 777 C CA . PRO A 1 104 ? 10.166 3.411 -36.238 1.00 84.00 104 PRO A CA 1
ATOM 778 C C . PRO A 1 104 ? 10.453 4.324 -35.043 1.00 84.00 104 PRO A C 1
ATOM 780 O O . PRO A 1 104 ? 9.546 5.000 -34.555 1.00 84.00 104 PRO A O 1
ATOM 783 N N . SER A 1 105 ? 11.705 4.359 -34.589 1.00 85.56 105 SER A N 1
ATOM 784 C CA . SER A 1 105 ? 12.160 5.221 -33.495 1.00 85.56 105 SER A CA 1
ATOM 785 C C . SER A 1 105 ? 13.364 6.035 -33.936 1.00 85.56 105 SER A C 1
ATOM 787 O O . SER A 1 105 ? 14.326 5.500 -34.484 1.00 85.56 105 SER A O 1
ATOM 789 N N . THR A 1 106 ? 13.320 7.333 -33.677 1.00 86.25 106 THR A N 1
ATOM 790 C CA . THR A 1 106 ? 14.464 8.223 -33.849 1.00 86.25 106 THR A CA 1
ATOM 791 C C . THR A 1 106 ? 15.420 8.071 -32.668 1.00 86.25 106 THR A C 1
ATOM 793 O O . THR A 1 106 ? 14.987 7.855 -31.537 1.00 86.25 106 THR A O 1
ATOM 796 N N . ALA A 1 107 ? 16.723 8.142 -32.937 1.00 83.56 107 ALA A N 1
ATOM 797 C CA . ALA A 1 107 ? 17.755 8.034 -31.913 1.00 83.56 107 ALA A CA 1
ATOM 798 C C . ALA A 1 107 ? 17.855 9.327 -31.080 1.00 83.56 107 ALA A C 1
ATOM 800 O O . ALA A 1 107 ? 17.555 10.419 -31.567 1.00 83.56 107 ALA A O 1
ATOM 801 N N . LEU A 1 108 ? 18.252 9.193 -29.810 1.00 78.94 108 LEU A N 1
ATOM 802 C CA . LEU A 1 108 ? 18.267 10.291 -28.834 1.00 78.94 108 LEU A CA 1
ATOM 803 C C . LEU A 1 108 ? 19.173 11.459 -29.263 1.00 78.94 108 LEU A C 1
ATOM 805 O O . LEU A 1 108 ? 18.841 12.616 -29.029 1.00 78.94 108 LEU A O 1
ATOM 809 N N . ASP A 1 109 ? 20.288 11.162 -29.927 1.00 83.62 109 ASP A N 1
ATOM 810 C CA . ASP A 1 109 ? 21.266 12.125 -30.448 1.00 83.62 109 ASP A CA 1
ATOM 811 C C . ASP A 1 109 ? 20.715 13.017 -31.573 1.00 83.62 109 ASP A C 1
ATOM 813 O O . ASP A 1 109 ? 21.221 14.112 -31.810 1.00 83.62 109 ASP A O 1
ATOM 817 N N . GLN A 1 110 ? 19.653 12.575 -32.248 1.00 84.56 110 GLN A N 1
ATOM 818 C CA . GLN A 1 110 ? 19.009 13.301 -33.345 1.00 84.56 110 GLN A CA 1
ATOM 819 C C . GLN A 1 110 ? 17.836 14.174 -32.876 1.00 84.56 110 GLN A C 1
ATOM 821 O O . GLN A 1 110 ? 17.261 14.926 -33.671 1.00 84.56 110 GLN A O 1
ATOM 826 N N . LEU A 1 111 ? 17.453 14.090 -31.598 1.00 81.88 111 LEU A N 1
ATOM 827 C CA . LEU A 1 111 ? 16.323 14.835 -31.052 1.00 81.88 111 LEU A CA 1
ATOM 828 C C . LEU A 1 111 ? 16.728 16.255 -30.660 1.00 81.88 111 LEU A C 1
ATOM 830 O O . LEU A 1 111 ? 17.622 16.489 -29.857 1.00 81.88 111 LEU A O 1
ATOM 834 N N . SER A 1 112 ? 15.999 17.222 -31.204 1.00 84.25 112 SER A N 1
ATOM 835 C CA . SER A 1 112 ? 16.103 18.642 -30.859 1.00 84.25 112 SER A CA 1
ATOM 836 C C . SER A 1 112 ? 15.091 19.055 -29.783 1.00 84.25 112 SER A C 1
ATOM 838 O O . SER A 1 112 ? 15.242 20.110 -29.173 1.00 84.25 112 SER A O 1
ATOM 840 N N . ALA A 1 113 ? 14.039 18.256 -29.565 1.00 83.69 113 ALA A N 1
ATOM 841 C CA . ALA A 1 113 ? 13.062 18.457 -28.496 1.00 83.69 113 ALA A CA 1
ATOM 842 C C . ALA A 1 113 ? 12.495 17.118 -28.004 1.00 83.69 113 ALA A C 1
ATOM 844 O O . ALA A 1 113 ? 12.110 16.272 -28.817 1.00 83.69 113 ALA A O 1
ATOM 845 N N . MET A 1 114 ? 12.409 16.968 -26.680 1.00 82.38 114 MET A N 1
ATOM 846 C CA . MET A 1 114 ? 11.879 15.774 -26.019 1.00 82.38 114 MET A CA 1
ATOM 847 C C . MET A 1 114 ? 10.345 15.772 -25.986 1.00 82.38 114 MET A C 1
ATOM 849 O O . MET A 1 114 ? 9.735 16.837 -25.826 1.00 82.38 114 MET A O 1
ATOM 853 N N . PRO A 1 115 ? 9.707 14.593 -26.087 1.00 84.31 115 PRO A N 1
ATOM 854 C CA . PRO A 1 115 ? 8.283 14.480 -25.841 1.00 84.31 115 PRO A CA 1
ATOM 855 C C . PRO A 1 115 ? 8.002 14.605 -24.343 1.00 84.31 115 PRO A C 1
ATOM 857 O O . PRO A 1 115 ? 8.545 13.861 -23.529 1.00 84.31 115 PRO A O 1
ATOM 860 N N . VAL A 1 116 ? 7.147 15.555 -23.973 1.00 85.56 116 VAL A N 1
ATOM 861 C CA . VAL A 1 116 ? 6.750 15.808 -22.585 1.00 85.56 116 VAL A CA 1
ATOM 862 C C . VAL A 1 116 ? 5.238 15.622 -22.485 1.00 85.56 116 VAL A C 1
ATOM 864 O O . VAL A 1 116 ? 4.508 16.159 -23.323 1.00 85.56 116 VAL A O 1
ATOM 867 N N . PRO A 1 117 ? 4.730 14.873 -21.495 1.00 84.38 117 PRO A N 1
ATOM 868 C CA . PRO A 1 117 ? 3.292 14.732 -21.309 1.00 84.38 117 PRO A CA 1
ATOM 869 C C . PRO A 1 117 ? 2.670 16.099 -20.993 1.00 84.38 117 PRO A C 1
ATOM 871 O O . PRO A 1 117 ? 3.111 16.790 -20.075 1.00 84.38 117 PRO A O 1
ATOM 874 N N . LYS A 1 118 ? 1.626 16.503 -21.732 1.00 84.69 118 LYS A N 1
ATOM 875 C CA . LYS A 1 118 ? 0.951 17.799 -21.517 1.00 84.69 118 LYS A CA 1
ATOM 876 C C . LYS A 1 118 ? 0.220 17.840 -20.175 1.00 84.69 118 LYS A C 1
ATOM 878 O O . LYS A 1 118 ? 0.233 18.850 -19.477 1.00 84.69 118 LYS A O 1
ATOM 883 N N . ARG A 1 119 ? -0.457 16.741 -19.836 1.00 82.38 119 ARG A N 1
ATOM 884 C CA . ARG A 1 119 ? -1.153 16.538 -18.564 1.00 82.38 119 ARG A CA 1
ATOM 885 C C . ARG A 1 119 ? -1.226 15.044 -18.288 1.00 82.38 119 ARG A C 1
ATOM 887 O O . ARG A 1 119 ? -1.900 14.329 -19.015 1.00 82.38 119 ARG A O 1
ATOM 894 N N . PHE A 1 120 ? -0.568 14.601 -17.224 1.00 82.31 120 PHE A N 1
ATOM 895 C CA . PHE A 1 120 ? -0.598 13.210 -16.785 1.00 82.31 120 PHE A CA 1
ATOM 896 C C . PHE A 1 120 ? -1.304 13.108 -15.433 1.00 82.31 120 PHE A C 1
ATOM 898 O O . PHE A 1 120 ? -0.982 13.837 -14.493 1.00 82.31 120 PHE A O 1
ATOM 905 N N . SER A 1 121 ? -2.289 12.219 -15.330 1.00 79.56 121 SER A N 1
ATOM 906 C CA . SER A 1 121 ? -2.915 11.866 -14.058 1.00 79.56 121 SER A CA 1
ATOM 907 C C . SER A 1 121 ? -3.338 10.409 -14.104 1.00 79.56 121 SER A C 1
ATOM 909 O O . SER A 1 121 ? -4.233 10.042 -14.855 1.00 79.56 121 SER A O 1
ATOM 911 N N . ALA A 1 122 ? -2.697 9.593 -13.277 1.00 82.25 122 ALA A N 1
ATOM 912 C CA . ALA A 1 122 ? -3.065 8.204 -13.079 1.00 82.25 122 ALA A CA 1
ATOM 913 C C . ALA A 1 122 ? -3.558 8.031 -11.642 1.00 82.25 122 ALA A C 1
ATOM 915 O O . ALA A 1 122 ? -2.915 8.485 -10.692 1.00 82.25 122 ALA A O 1
ATOM 916 N N . LYS A 1 123 ? -4.710 7.380 -11.479 1.00 79.44 123 LYS A N 1
ATOM 917 C CA . LYS A 1 123 ? -5.220 6.968 -10.170 1.00 79.44 123 LYS A CA 1
ATOM 918 C C . LYS A 1 123 ? -5.112 5.457 -10.075 1.00 79.44 123 LYS A C 1
ATOM 920 O O . LYS A 1 123 ? -5.721 4.749 -10.868 1.00 79.44 123 LYS A O 1
ATOM 925 N N . VAL A 1 124 ? -4.365 4.985 -9.086 1.00 79.31 124 VAL A N 1
ATOM 926 C CA . VAL A 1 124 ? -4.352 3.568 -8.723 1.00 79.31 124 VAL A CA 1
ATOM 927 C C . VAL A 1 124 ? -5.436 3.376 -7.660 1.00 79.31 124 VAL A C 1
ATOM 929 O O . VAL A 1 124 ? -5.361 4.037 -6.619 1.00 79.31 124 VAL A O 1
ATOM 932 N N . PRO A 1 125 ? -6.482 2.573 -7.917 1.00 77.50 125 PRO A N 1
ATOM 933 C CA . PRO A 1 125 ? -7.516 2.315 -6.925 1.00 77.50 125 PRO A CA 1
ATOM 934 C C . PRO A 1 125 ? -6.941 1.570 -5.713 1.00 77.50 125 PRO A C 1
ATOM 936 O O . PRO A 1 125 ? -5.891 0.930 -5.795 1.00 77.50 125 PRO A O 1
ATOM 939 N N . GLY A 1 126 ? -7.637 1.670 -4.577 1.00 7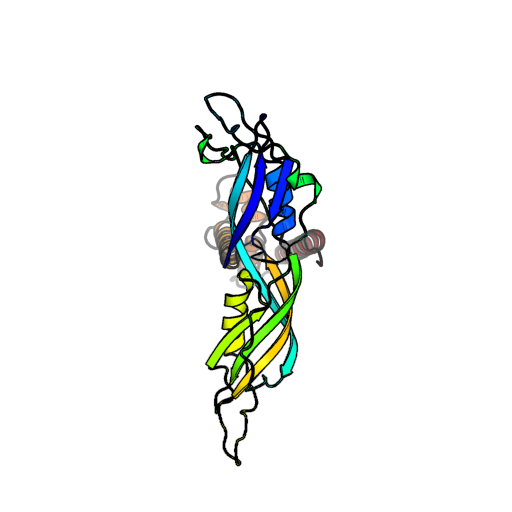7.94 126 GLY A N 1
ATOM 940 C CA . GLY A 1 126 ? -7.378 0.757 -3.467 1.00 77.94 126 GLY A CA 1
ATOM 941 C C . GLY A 1 126 ? -7.695 -0.669 -3.906 1.00 77.94 126 GLY A C 1
ATOM 942 O O . GLY A 1 126 ? -8.611 -0.869 -4.699 1.00 77.94 126 GLY A O 1
ATOM 943 N N . GLN A 1 127 ? -6.900 -1.628 -3.457 1.00 80.06 127 GLN A N 1
ATOM 944 C CA . GLN A 1 127 ? -6.997 -3.005 -3.926 1.00 80.06 127 GLN A CA 1
ATOM 945 C C . GLN A 1 127 ? -6.438 -3.965 -2.887 1.00 80.06 127 GLN A C 1
ATOM 947 O O . GLN A 1 127 ? -5.483 -3.642 -2.167 1.00 80.06 127 GLN A O 1
ATOM 952 N N . GLU A 1 128 ? -7.024 -5.154 -2.871 1.00 82.50 128 GLU A N 1
ATOM 953 C CA . GLU A 1 128 ? -6.544 -6.289 -2.104 1.00 82.50 128 GLU A CA 1
ATOM 954 C C . GLU A 1 128 ? -5.785 -7.236 -3.016 1.00 82.50 128 GLU A C 1
ATOM 956 O O . GLU A 1 128 ? -6.212 -7.539 -4.132 1.00 82.50 128 GLU A O 1
ATOM 961 N N . PHE A 1 129 ? -4.628 -7.696 -2.563 1.00 81.50 129 PHE A N 1
ATOM 962 C CA . PHE A 1 129 ? -3.834 -8.623 -3.348 1.00 81.50 129 PHE A CA 1
ATOM 963 C C . PHE A 1 129 ? -3.015 -9.550 -2.461 1.00 81.50 129 PHE A C 1
ATOM 965 O O . PHE A 1 129 ? -2.681 -9.249 -1.312 1.00 81.50 129 PHE A O 1
ATOM 972 N N . ARG A 1 130 ? -2.676 -10.701 -3.042 1.00 84.69 130 ARG A N 1
ATOM 973 C CA . ARG A 1 130 ? -1.772 -11.689 -2.460 1.00 84.69 130 ARG A CA 1
ATOM 974 C C . ARG A 1 130 ? -0.410 -11.563 -3.111 1.00 84.69 130 ARG A C 1
ATOM 976 O O . ARG A 1 130 ? -0.297 -11.698 -4.326 1.00 84.69 130 ARG A O 1
ATOM 983 N N . GLN A 1 131 ? 0.615 -11.327 -2.305 1.00 85.94 131 GLN A N 1
ATOM 984 C CA . GLN A 1 131 ? 1.981 -11.168 -2.774 1.00 85.94 131 GLN A CA 1
ATOM 985 C C . GLN A 1 131 ? 2.883 -12.248 -2.168 1.00 85.94 131 GLN A C 1
ATOM 987 O O . GLN A 1 131 ? 3.059 -12.263 -0.945 1.00 85.94 131 GLN A O 1
ATOM 992 N N . PRO A 1 132 ? 3.489 -13.131 -2.984 1.00 86.44 132 PRO A N 1
ATOM 993 C CA . PRO A 1 132 ? 4.548 -13.997 -2.495 1.00 86.44 132 PRO A CA 1
ATOM 994 C C . PRO A 1 132 ? 5.739 -13.143 -2.064 1.00 86.44 132 PRO A C 1
ATOM 996 O O . PRO A 1 132 ? 6.132 -12.199 -2.762 1.00 86.44 132 PRO A O 1
ATOM 999 N N . VAL A 1 133 ? 6.305 -13.483 -0.911 1.00 89.31 133 VAL A N 1
ATOM 1000 C CA . VAL A 1 133 ? 7.543 -12.894 -0.416 1.00 89.31 133 VAL A CA 1
ATOM 1001 C C . VAL A 1 133 ? 8.531 -13.945 0.021 1.00 89.31 133 VAL A C 1
ATOM 1003 O O . VAL A 1 133 ? 8.179 -14.970 0.604 1.00 89.31 133 VAL A O 1
ATOM 1006 N N . LYS A 1 134 ? 9.795 -13.633 -0.224 1.00 91.12 134 LYS A N 1
ATOM 1007 C CA . LYS A 1 134 ? 10.934 -14.412 0.224 1.00 91.12 134 LYS A CA 1
ATOM 1008 C C . LYS A 1 134 ? 11.959 -13.470 0.827 1.00 91.12 134 LYS A C 1
ATOM 1010 O O . LYS A 1 134 ? 12.304 -12.449 0.231 1.00 91.12 134 LYS A O 1
ATOM 1015 N N . LEU A 1 135 ? 12.441 -13.781 2.017 1.00 93.50 135 LEU A N 1
ATOM 1016 C CA . LEU A 1 135 ? 13.462 -12.987 2.685 1.00 93.50 135 LEU A CA 1
ATOM 1017 C C . LEU A 1 135 ? 14.366 -13.873 3.528 1.00 93.50 135 LEU A C 1
ATOM 1019 O O . LEU A 1 135 ? 13.963 -14.929 4.001 1.00 93.50 135 LEU A O 1
ATOM 1023 N N . LEU A 1 136 ? 15.600 -13.434 3.699 1.00 92.88 136 LEU A N 1
ATOM 1024 C CA . LEU A 1 136 ? 16.573 -14.036 4.586 1.00 92.88 136 LEU A CA 1
ATOM 1025 C C . LEU A 1 136 ? 16.562 -13.242 5.897 1.00 92.88 136 LEU A C 1
ATOM 1027 O O . L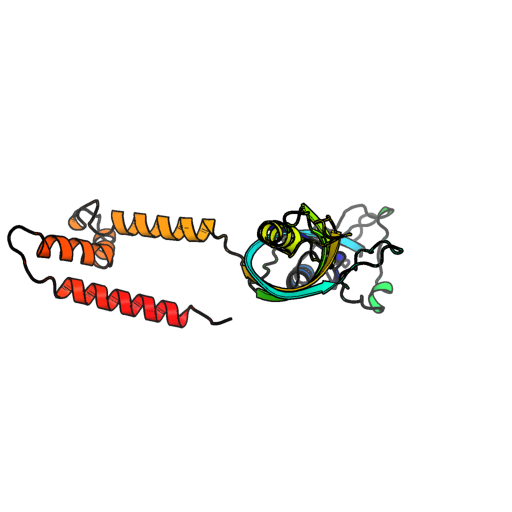EU A 1 136 ? 16.704 -12.020 5.875 1.00 92.88 136 LEU A O 1
ATOM 1031 N N . ALA A 1 137 ? 16.374 -13.916 7.027 1.00 93.38 137 ALA A N 1
ATOM 1032 C CA . ALA A 1 137 ? 16.333 -13.298 8.348 1.00 93.38 137 ALA A CA 1
ATOM 1033 C C . ALA A 1 137 ? 17.445 -13.852 9.245 1.00 93.38 137 ALA A C 1
ATOM 1035 O O . ALA A 1 137 ? 17.626 -15.064 9.341 1.00 93.38 137 ALA A O 1
ATOM 1036 N N . GLU A 1 138 ? 18.177 -12.965 9.917 1.00 94.06 138 GLU A N 1
ATOM 1037 C CA . GLU A 1 138 ? 19.119 -13.332 10.975 1.00 94.06 138 GLU A CA 1
ATOM 1038 C C . GLU A 1 138 ? 18.349 -13.400 12.293 1.00 94.06 138 GLU A C 1
ATOM 1040 O O . GLU A 1 138 ? 17.923 -12.369 12.823 1.00 94.06 138 GLU A O 1
ATOM 1045 N N . VAL A 1 139 ? 18.157 -14.605 12.820 1.00 93.81 139 VAL A N 1
ATOM 1046 C CA . VAL A 1 139 ? 17.530 -14.833 14.123 1.00 93.81 139 VAL A CA 1
ATOM 1047 C C . VAL A 1 139 ? 18.622 -14.840 15.185 1.00 93.81 139 VAL A C 1
ATOM 1049 O O . VAL A 1 139 ? 19.569 -15.623 15.112 1.00 93.81 139 VAL A O 1
ATOM 1052 N N . GLY A 1 140 ? 18.502 -13.948 16.165 1.00 91.94 140 GLY A N 1
ATOM 1053 C CA . GLY A 1 140 ? 19.425 -13.849 17.291 1.00 91.94 140 GLY A CA 1
ATOM 1054 C C . GLY A 1 140 ? 19.244 -14.967 18.319 1.00 91.94 140 GLY A C 1
ATOM 1055 O O . GLY A 1 140 ? 18.277 -15.727 18.298 1.00 91.94 140 GLY A O 1
ATOM 1056 N N . THR A 1 141 ? 20.155 -15.023 19.289 1.00 93.81 141 THR A N 1
ATOM 1057 C CA . THR A 1 141 ? 20.078 -15.956 20.430 1.00 93.81 141 THR A CA 1
ATOM 1058 C C . THR A 1 141 ? 18.868 -15.710 21.336 1.00 93.81 141 THR A C 1
ATOM 1060 O O . THR A 1 141 ? 18.455 -16.604 22.069 1.00 93.81 141 THR A O 1
ATOM 1063 N N . ASP A 1 142 ? 18.276 -14.516 21.261 1.00 91.88 142 ASP A N 1
ATOM 1064 C CA . ASP A 1 142 ? 17.033 -14.113 21.923 1.00 91.88 142 ASP A CA 1
ATOM 1065 C C . ASP A 1 142 ? 15.771 -14.469 21.117 1.00 91.88 142 ASP A C 1
ATOM 1067 O O . ASP A 1 142 ? 14.666 -14.105 21.518 1.00 91.88 142 ASP A O 1
ATOM 1071 N N . GLY A 1 143 ? 15.923 -15.139 19.970 1.00 89.56 143 GLY A N 1
ATOM 1072 C CA . GLY A 1 143 ? 14.819 -15.503 19.084 1.00 89.56 143 GLY A CA 1
ATOM 1073 C C . GLY A 1 143 ? 14.263 -14.343 18.256 1.00 89.56 143 GLY A C 1
ATOM 1074 O O . GLY A 1 143 ? 13.319 -14.534 17.491 1.00 89.56 143 GLY A O 1
ATOM 1075 N N . LYS A 1 144 ? 14.822 -13.133 18.379 1.00 92.94 144 LYS A N 1
ATOM 1076 C CA . LYS A 1 144 ? 14.367 -11.954 17.631 1.00 92.94 144 LYS A CA 1
ATOM 1077 C C . LYS A 1 144 ? 15.072 -11.845 16.289 1.00 92.94 144 LYS A C 1
ATOM 1079 O O . LYS A 1 144 ? 16.250 -12.184 16.167 1.00 92.94 144 LYS A O 1
ATOM 1084 N N . VAL A 1 145 ? 14.381 -11.278 15.306 1.00 93.06 145 VAL A N 1
ATOM 1085 C CA . VAL A 1 145 ? 14.986 -10.919 14.019 1.00 93.06 145 VAL A CA 1
ATOM 1086 C C . VAL A 1 145 ? 15.917 -9.719 14.212 1.00 93.06 145 VAL A C 1
ATOM 1088 O O . VAL A 1 145 ? 15.504 -8.668 14.702 1.00 93.06 145 VAL A O 1
ATOM 1091 N N . LYS A 1 146 ? 17.192 -9.876 13.850 1.00 92.69 146 LYS A N 1
ATOM 1092 C CA . LYS A 1 146 ? 18.223 -8.826 13.925 1.00 92.69 146 LYS A CA 1
ATOM 1093 C C . LYS A 1 146 ? 18.443 -8.142 12.584 1.00 92.69 146 LYS A C 1
ATOM 1095 O O . LYS A 1 146 ? 18.664 -6.934 12.545 1.00 92.69 146 LYS A O 1
ATOM 1100 N N . ARG A 1 147 ? 18.392 -8.910 11.495 1.00 92.25 147 ARG A N 1
ATOM 1101 C CA . ARG A 1 147 ? 18.598 -8.427 10.125 1.00 92.25 147 ARG 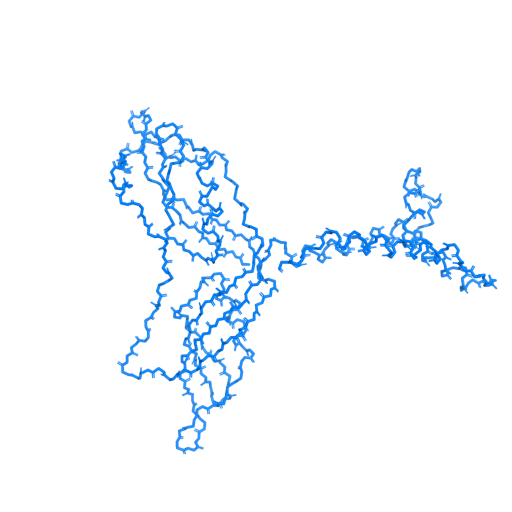A CA 1
ATOM 1102 C C . ARG A 1 147 ? 17.655 -9.123 9.163 1.00 92.25 147 ARG A C 1
ATOM 1104 O O . ARG A 1 147 ? 17.314 -10.284 9.365 1.00 92.25 147 ARG A O 1
ATOM 1111 N N . VAL A 1 148 ? 17.273 -8.404 8.112 1.00 93.06 148 VAL A N 1
ATOM 1112 C CA . VAL A 1 148 ? 16.422 -8.896 7.027 1.00 93.06 148 VAL A CA 1
ATOM 1113 C C . VAL A 1 148 ? 17.049 -8.502 5.696 1.00 93.06 148 VAL A C 1
ATOM 1115 O O . VAL A 1 148 ? 17.379 -7.335 5.489 1.00 93.06 148 VAL A O 1
ATOM 1118 N N . VAL A 1 149 ? 17.178 -9.465 4.791 1.00 92.31 149 VAL A N 1
ATOM 1119 C CA . VAL A 1 149 ? 17.567 -9.261 3.393 1.00 92.31 149 VAL A CA 1
ATOM 1120 C C . VAL A 1 149 ? 16.422 -9.757 2.520 1.00 92.31 149 VAL A C 1
ATOM 1122 O O . VAL A 1 149 ? 16.008 -10.908 2.619 1.00 92.31 149 VAL A O 1
ATOM 1125 N N . PHE A 1 150 ? 15.868 -8.888 1.679 1.00 91.75 150 PHE A N 1
ATOM 1126 C CA . PHE A 1 150 ? 14.760 -9.259 0.803 1.00 91.75 150 PHE A CA 1
ATOM 1127 C C . PHE A 1 150 ? 15.281 -10.028 -0.410 1.00 91.75 150 PHE A C 1
ATOM 1129 O O . PHE A 1 150 ? 16.076 -9.488 -1.174 1.00 91.75 150 PHE A O 1
ATOM 1136 N N . LEU A 1 151 ? 14.811 -11.264 -0.583 1.00 90.38 151 LEU A N 1
ATOM 1137 C CA . LEU A 1 151 ? 15.120 -12.086 -1.753 1.00 90.38 151 LEU A CA 1
ATOM 1138 C C . LEU A 1 151 ? 14.074 -11.849 -2.847 1.00 90.38 151 LEU A C 1
ATOM 1140 O O . LEU A 1 151 ? 14.435 -11.535 -3.967 1.00 90.38 151 LEU A O 1
ATOM 1144 N N . ALA A 1 152 ? 12.786 -11.887 -2.507 1.00 88.56 152 ALA A N 1
ATOM 1145 C CA . ALA A 1 152 ? 11.674 -11.577 -3.404 1.00 88.56 152 ALA A CA 1
ATOM 1146 C C . ALA A 1 152 ? 10.654 -10.725 -2.641 1.00 88.56 152 ALA A C 1
ATOM 1148 O O . ALA A 1 152 ? 9.920 -11.235 -1.798 1.00 88.56 152 ALA A O 1
ATOM 1149 N N . CYS A 1 153 ? 10.634 -9.409 -2.857 1.00 87.44 153 CYS A N 1
ATOM 1150 C CA . CYS A 1 153 ? 9.650 -8.521 -2.231 1.00 87.44 153 CYS A CA 1
ATOM 1151 C C . CYS A 1 153 ? 9.552 -7.193 -3.001 1.00 87.44 153 CYS A C 1
ATOM 1153 O O . CYS A 1 153 ? 10.588 -6.525 -3.157 1.00 87.44 153 CYS A O 1
ATOM 1155 N N . PRO A 1 154 ? 8.343 -6.786 -3.447 1.00 85.56 154 PRO A N 1
ATOM 1156 C CA . PRO A 1 154 ? 8.122 -5.479 -4.060 1.00 85.56 154 PRO A CA 1
ATOM 1157 C C . PRO A 1 154 ? 8.582 -4.340 -3.152 1.00 85.56 154 PRO A C 1
ATOM 1159 O O . PRO A 1 154 ? 8.353 -4.366 -1.940 1.00 85.56 154 PRO A O 1
ATOM 1162 N N . GLU A 1 155 ? 9.204 -3.318 -3.735 1.00 83.62 155 GLU A N 1
ATOM 1163 C CA . GLU A 1 155 ? 9.815 -2.214 -2.986 1.00 83.62 155 GLU A CA 1
ATOM 1164 C C . GLU A 1 155 ? 8.829 -1.505 -2.060 1.00 83.62 155 GLU A C 1
ATOM 1166 O O . GLU A 1 155 ? 9.162 -1.235 -0.904 1.00 83.62 155 GLU A O 1
ATOM 1171 N N . GLY A 1 156 ? 7.590 -1.295 -2.517 1.00 80.44 156 GLY A N 1
ATOM 1172 C CA . GLY A 1 156 ? 6.556 -0.643 -1.712 1.00 80.44 156 GLY A CA 1
ATOM 1173 C C . GLY A 1 156 ? 6.149 -1.410 -0.449 1.00 80.44 156 GLY A C 1
ATOM 1174 O O . GLY A 1 156 ? 5.625 -0.802 0.481 1.00 80.44 156 GLY A O 1
ATOM 1175 N N . LEU A 1 157 ? 6.418 -2.719 -0.370 1.00 85.88 157 LEU A N 1
ATOM 1176 C CA . LEU A 1 157 ? 6.096 -3.549 0.799 1.00 85.88 157 LEU A CA 1
ATOM 1177 C C . LEU A 1 157 ? 7.268 -3.717 1.766 1.00 85.88 157 LEU A C 1
ATOM 1179 O O . LEU A 1 157 ? 7.047 -4.049 2.932 1.00 85.88 157 LEU A O 1
ATOM 1183 N N . ARG A 1 158 ? 8.507 -3.465 1.328 1.00 88.69 158 ARG A N 1
ATOM 1184 C CA . ARG A 1 158 ? 9.715 -3.727 2.130 1.00 88.69 158 ARG A CA 1
ATOM 1185 C C . ARG A 1 158 ? 9.695 -3.009 3.473 1.00 88.69 158 ARG A C 1
ATOM 1187 O O . ARG A 1 158 ? 10.013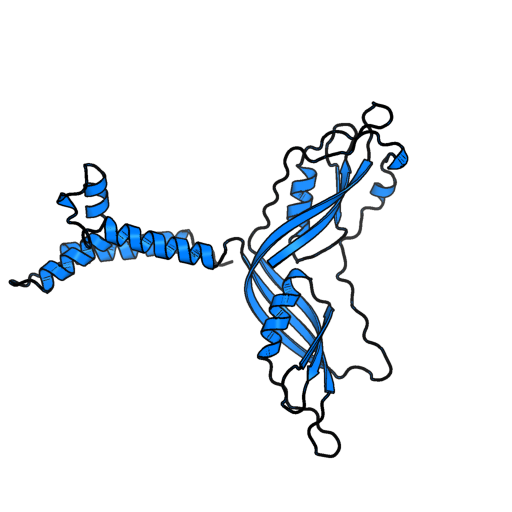 -3.622 4.486 1.00 88.69 158 ARG A O 1
ATOM 1194 N N . SER A 1 159 ? 9.273 -1.744 3.508 1.00 87.62 159 SER A N 1
ATOM 1195 C CA . SER A 1 159 ? 9.204 -0.980 4.761 1.00 87.62 159 SER A CA 1
ATOM 1196 C C . SER A 1 159 ? 8.203 -1.576 5.750 1.00 87.62 159 SER A C 1
ATOM 1198 O O . SER A 1 159 ? 8.479 -1.633 6.945 1.00 87.62 159 SER A O 1
ATOM 1200 N N . TRP A 1 160 ? 7.052 -2.041 5.253 1.00 87.00 160 TRP A N 1
ATOM 1201 C CA . TRP A 1 160 ? 6.023 -2.659 6.085 1.00 87.00 160 TRP A CA 1
ATOM 1202 C C . TRP A 1 160 ? 6.490 -4.017 6.615 1.00 87.00 160 TRP A C 1
ATOM 1204 O O . TRP A 1 160 ? 6.407 -4.269 7.814 1.00 87.00 160 TRP A O 1
ATOM 1214 N N . VAL A 1 161 ? 7.056 -4.866 5.748 1.00 88.94 161 VAL A N 1
ATOM 1215 C CA . VAL A 1 161 ? 7.562 -6.190 6.144 1.00 88.94 161 VAL A CA 1
ATOM 1216 C C . VAL A 1 161 ? 8.714 -6.057 7.138 1.00 88.94 161 VAL A C 1
ATOM 1218 O O . VAL A 1 161 ? 8.754 -6.784 8.125 1.00 88.94 161 VAL A O 1
ATOM 1221 N N . LEU A 1 162 ? 9.616 -5.093 6.931 1.00 90.81 162 LEU A N 1
ATOM 1222 C CA . LEU A 1 162 ? 10.706 -4.817 7.864 1.00 90.81 162 LEU A CA 1
ATOM 1223 C C . LEU A 1 162 ? 10.175 -4.389 9.238 1.00 90.81 162 LEU A C 1
ATOM 1225 O O . LEU A 1 162 ? 10.622 -4.921 10.252 1.00 90.81 162 LEU A O 1
ATOM 1229 N N . A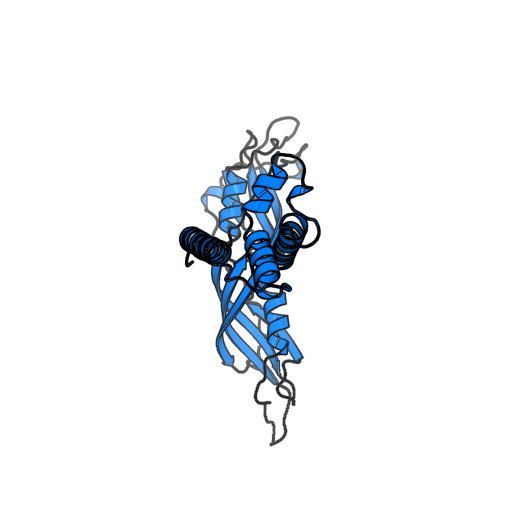LA A 1 163 ? 9.191 -3.487 9.282 1.00 87.31 163 ALA A N 1
ATOM 1230 C CA . ALA A 1 163 ? 8.563 -3.072 10.535 1.00 87.31 163 ALA A CA 1
ATOM 1231 C C . ALA A 1 163 ? 7.840 -4.240 11.230 1.00 87.31 163 ALA A C 1
ATOM 1233 O O . ALA A 1 163 ? 7.978 -4.412 12.439 1.00 87.31 163 ALA A O 1
ATOM 1234 N N . SER A 1 164 ? 7.131 -5.078 10.465 1.00 87.12 164 SER A N 1
ATOM 1235 C CA . SER A 1 164 ? 6.483 -6.294 10.974 1.00 87.12 164 SER A CA 1
ATOM 1236 C C . SER A 1 164 ? 7.503 -7.277 11.555 1.00 87.12 164 SER A C 1
ATOM 1238 O O . SER A 1 164 ? 7.276 -7.832 12.624 1.00 87.12 164 SER A O 1
ATOM 1240 N N . SER A 1 165 ? 8.667 -7.433 10.917 1.00 88.88 165 SER A N 1
ATOM 1241 C CA . SER A 1 165 ? 9.693 -8.388 11.351 1.00 88.88 165 SER A CA 1
ATOM 1242 C C . SER A 1 165 ? 10.244 -8.130 12.753 1.00 88.88 165 SER A C 1
ATOM 1244 O O . SER A 1 165 ? 10.690 -9.062 13.419 1.00 88.88 165 SER A O 1
ATOM 1246 N N . ALA A 1 166 ? 10.151 -6.891 13.244 1.00 86.38 166 ALA A N 1
ATOM 1247 C CA . ALA A 1 166 ? 10.584 -6.534 14.591 1.00 86.38 166 ALA A CA 1
ATOM 1248 C C . ALA A 1 166 ? 9.741 -7.198 15.695 1.00 86.38 166 ALA A C 1
ATOM 1250 O O . ALA A 1 166 ? 10.227 -7.361 16.816 1.00 86.38 166 ALA A O 1
ATOM 1251 N N . SER A 1 167 ? 8.491 -7.575 15.400 1.00 86.00 167 SER A N 1
ATOM 1252 C CA . SER A 1 167 ? 7.613 -8.275 16.346 1.00 86.00 167 SER A CA 1
ATOM 1253 C C . SER A 1 167 ? 7.677 -9.798 16.221 1.00 86.00 167 SER A C 1
ATOM 1255 O O . SER A 1 167 ? 7.074 -10.497 17.036 1.00 86.00 167 SER A O 1
ATOM 1257 N N . TRP A 1 168 ? 8.400 -10.332 15.233 1.00 89.19 168 TRP A N 1
ATOM 1258 C CA . TRP A 1 168 ? 8.494 -11.773 15.020 1.00 89.19 168 TRP A CA 1
ATOM 1259 C C . TRP A 1 168 ? 9.424 -12.417 16.048 1.00 89.19 168 TRP A C 1
ATOM 1261 O O . TRP A 1 168 ? 10.547 -11.961 16.281 1.00 89.19 168 TRP A O 1
ATOM 1271 N N . LEU A 1 169 ? 8.945 -13.507 16.645 1.00 90.50 169 LEU A N 1
ATOM 1272 C CA . LEU A 1 169 ? 9.679 -14.307 17.615 1.00 90.50 169 LEU A CA 1
ATOM 1273 C C . LEU A 1 169 ? 9.832 -15.726 17.083 1.00 90.50 169 LEU A C 1
ATOM 1275 O O . LEU A 1 169 ? 8.854 -16.378 16.720 1.00 90.50 169 LEU A O 1
ATOM 1279 N N . PHE A 1 170 ? 11.069 -16.196 17.074 1.00 89.31 170 PHE A N 1
ATOM 1280 C CA . PHE A 1 170 ? 11.455 -17.533 16.662 1.00 89.31 170 PHE A CA 1
ATOM 1281 C C . PHE A 1 170 ? 12.077 -18.274 17.840 1.00 89.31 170 PHE A C 1
ATOM 1283 O O . PHE A 1 170 ? 12.662 -17.675 18.743 1.00 89.31 170 PHE A O 1
ATOM 1290 N N . THR A 1 171 ? 11.994 -19.600 17.823 1.00 89.12 171 THR A N 1
ATOM 1291 C CA . THR A 1 171 ? 12.834 -20.408 18.705 1.00 89.12 171 THR A CA 1
ATOM 1292 C C . THR A 1 171 ? 14.287 -20.262 18.238 1.00 89.12 171 THR A C 1
ATOM 1294 O O . THR A 1 171 ? 14.554 -20.515 17.060 1.00 89.12 171 THR A O 1
ATOM 1297 N N . PRO A 1 172 ? 15.225 -19.836 19.105 1.00 89.06 172 PRO A N 1
ATOM 1298 C CA . PRO A 1 172 ? 16.612 -19.659 18.701 1.00 89.06 172 PRO A CA 1
ATOM 1299 C C . PRO A 1 172 ? 17.215 -21.000 18.282 1.00 89.06 172 PRO A C 1
ATOM 1301 O O . PRO A 1 172 ? 16.917 -22.045 18.871 1.00 89.06 172 PRO A O 1
ATOM 1304 N N . ALA A 1 173 ? 18.085 -20.961 17.274 1.00 88.62 173 ALA A N 1
ATOM 1305 C CA . ALA A 1 173 ? 18.832 -22.139 16.866 1.00 88.62 173 ALA A CA 1
ATOM 1306 C C . ALA A 1 173 ? 19.728 -22.612 18.016 1.00 88.62 173 ALA A C 1
ATOM 1308 O O . ALA A 1 173 ? 20.229 -21.811 18.804 1.00 88.62 173 ALA A O 1
ATOM 1309 N N . GLN A 1 174 ? 19.934 -23.920 18.117 1.00 90.56 174 GLN A N 1
ATOM 1310 C CA . GLN A 1 174 ? 20.751 -24.525 19.164 1.00 90.56 174 GLN A CA 1
ATOM 1311 C C . GLN A 1 174 ? 21.991 -25.147 18.530 1.00 90.56 174 GLN A C 1
ATOM 1313 O O . GLN A 1 174 ? 21.882 -26.014 17.665 1.00 90.56 174 GLN A O 1
ATOM 1318 N N . ALA A 1 175 ? 23.170 -24.743 18.991 1.00 87.94 175 ALA A N 1
ATOM 1319 C CA . ALA A 1 175 ? 24.431 -25.383 18.643 1.00 87.94 175 ALA A CA 1
ATOM 1320 C C . ALA A 1 175 ? 25.076 -25.917 19.921 1.00 87.94 175 ALA A C 1
ATOM 1322 O O . ALA A 1 175 ? 25.347 -25.163 20.852 1.00 87.94 175 ALA A O 1
ATOM 1323 N N . LYS A 1 176 ? 25.307 -27.236 19.979 1.00 88.75 176 LYS A N 1
ATOM 1324 C CA . LYS A 1 176 ? 25.900 -27.914 21.150 1.00 88.75 176 LYS A CA 1
ATOM 1325 C C . LYS A 1 176 ? 25.173 -27.605 22.477 1.00 88.75 176 LYS A C 1
ATOM 1327 O O . LYS A 1 176 ? 25.805 -27.522 23.523 1.00 88.75 176 LYS A O 1
ATOM 1332 N N . GLY A 1 177 ? 23.850 -27.429 22.427 1.00 88.25 177 GLY A N 1
ATOM 1333 C CA . GLY A 1 177 ? 23.014 -27.144 23.601 1.00 88.25 177 GLY A CA 1
ATOM 1334 C C . GLY A 1 177 ? 22.997 -25.681 24.059 1.00 88.25 177 GLY A C 1
ATOM 1335 O O . GLY A 1 177 ? 22.402 -25.396 25.095 1.00 88.25 177 GLY A O 1
ATOM 1336 N N . ALA A 1 178 ? 23.627 -24.767 23.314 1.00 89.69 178 ALA A N 1
ATOM 1337 C CA . ALA A 1 178 ? 23.565 -23.332 23.566 1.00 89.69 178 ALA A CA 1
ATOM 1338 C C . ALA A 1 178 ? 22.822 -22.595 22.433 1.00 89.69 178 ALA A C 1
ATOM 1340 O O . ALA A 1 178 ? 23.028 -22.928 21.257 1.00 89.69 178 ALA A O 1
ATOM 1341 N N . PRO A 1 179 ? 22.011 -21.565 22.754 1.00 91.50 179 PRO A N 1
ATOM 1342 C CA . PRO A 1 179 ? 21.406 -20.701 21.751 1.00 91.50 179 PRO A CA 1
ATOM 1343 C C . PRO A 1 179 ? 22.481 -20.041 20.888 1.00 91.50 179 PRO A C 1
ATOM 1345 O O . PRO A 1 179 ? 23.434 -19.453 21.404 1.00 91.50 179 PRO A O 1
ATOM 1348 N N . THR A 1 180 ? 22.314 -20.105 19.575 1.00 92.69 180 THR A N 1
ATOM 1349 C CA . THR A 1 180 ? 23.200 -19.477 18.596 1.00 92.69 180 THR A CA 1
ATOM 1350 C C . THR A 1 180 ? 22.386 -18.666 17.596 1.00 92.69 180 THR A C 1
ATOM 1352 O O . THR A 1 180 ? 21.204 -18.940 17.379 1.00 92.69 180 THR A O 1
ATOM 1355 N N . SER A 1 181 ? 23.003 -17.641 17.010 1.00 91.62 181 SER A N 1
ATOM 1356 C CA . SER A 1 181 ? 22.375 -16.908 15.918 1.00 91.62 181 SER A CA 1
ATOM 1357 C C . SER A 1 181 ? 22.423 -17.738 14.640 1.00 91.62 181 SER A C 1
ATOM 1359 O O . SER A 1 181 ? 23.412 -18.413 14.355 1.00 91.62 181 SER A O 1
ATOM 1361 N N . ALA A 1 182 ? 21.348 -17.693 13.863 1.00 91.81 182 ALA A N 1
ATOM 1362 C CA . ALA A 1 182 ? 21.254 -18.431 12.614 1.00 91.81 182 ALA A CA 1
ATOM 1363 C C . ALA A 1 182 ? 20.521 -17.620 11.553 1.00 91.81 182 ALA A C 1
ATOM 1365 O O . ALA A 1 182 ? 19.613 -16.841 11.849 1.00 91.81 182 ALA A O 1
ATOM 1366 N N . TRP A 1 183 ? 20.910 -17.842 10.303 1.00 92.44 183 TRP A N 1
ATOM 1367 C CA . TRP A 1 183 ? 20.173 -17.345 9.155 1.00 92.44 183 TRP A CA 1
ATOM 1368 C C . TRP A 1 183 ? 19.082 -18.336 8.776 1.00 92.44 183 TRP A C 1
ATOM 1370 O O . TRP A 1 183 ? 19.315 -19.543 8.731 1.00 92.44 183 TRP A O 1
ATOM 1380 N N . VAL A 1 184 ? 17.894 -17.817 8.491 1.00 92.12 184 VAL A N 1
ATOM 1381 C CA . VAL A 1 184 ? 16.749 -18.595 8.017 1.00 92.12 184 VAL A CA 1
ATOM 1382 C C . VAL A 1 184 ? 16.160 -17.940 6.778 1.00 92.12 184 VAL A C 1
ATOM 1384 O O . VAL A 1 184 ? 16.099 -16.715 6.671 1.00 92.12 184 VAL A O 1
ATOM 1387 N N . VAL A 1 185 ? 15.713 -18.757 5.836 1.00 92.19 185 VAL A N 1
ATOM 1388 C CA . VAL A 1 185 ? 14.923 -18.318 4.690 1.00 92.19 185 VAL A CA 1
ATOM 1389 C C . VAL A 1 185 ? 13.457 -18.379 5.089 1.00 92.19 185 VAL A C 1
ATOM 1391 O O . VAL A 1 185 ? 12.943 -19.420 5.492 1.00 92.19 185 VAL A O 1
ATOM 1394 N N . LEU A 1 186 ? 12.784 -17.246 4.968 1.00 90.12 186 LEU A N 1
ATOM 1395 C CA . LEU A 1 186 ? 11.361 -17.087 5.202 1.00 90.12 186 LEU A CA 1
ATOM 1396 C C . LEU A 1 186 ? 10.671 -16.927 3.853 1.00 90.12 186 LEU A C 1
ATOM 1398 O O . LEU A 1 186 ? 10.938 -15.968 3.131 1.00 90.12 186 LEU A O 1
ATOM 1402 N N . SER A 1 187 ? 9.797 -17.871 3.518 1.00 90.06 187 SER A N 1
ATOM 1403 C CA . SER A 1 187 ? 8.960 -17.829 2.317 1.00 90.06 187 SER A CA 1
ATOM 1404 C C . SER A 1 187 ? 7.502 -17.771 2.740 1.00 90.06 187 SER A C 1
ATOM 1406 O O . SER A 1 187 ? 7.063 -18.571 3.562 1.00 90.06 187 SER A O 1
ATOM 1408 N N . GLY A 1 188 ? 6.738 -16.828 2.212 1.00 88.00 188 GLY A N 1
ATOM 1409 C CA . GLY A 1 188 ? 5.369 -16.617 2.653 1.00 88.00 188 GLY A CA 1
ATOM 1410 C C . GLY A 1 188 ? 4.505 -15.910 1.631 1.00 88.00 188 GLY A C 1
ATOM 1411 O O . GLY A 1 188 ? 4.969 -15.494 0.571 1.00 88.00 188 GLY A O 1
ATOM 1412 N N . VAL A 1 189 ? 3.229 -15.775 1.973 1.00 87.12 189 VAL A N 1
ATOM 1413 C CA . VAL A 1 189 ? 2.259 -15.001 1.196 1.00 87.12 189 VAL A CA 1
ATOM 1414 C C . VAL A 1 189 ? 1.721 -13.894 2.087 1.00 87.12 189 VAL A C 1
ATOM 1416 O O . VAL A 1 189 ? 1.166 -14.165 3.155 1.00 87.12 189 VAL A O 1
ATOM 1419 N N . LEU A 1 190 ? 1.884 -12.650 1.641 1.00 86.56 190 LEU A N 1
ATOM 1420 C CA . LEU A 1 190 ? 1.244 -11.492 2.250 1.00 86.56 190 LEU A CA 1
ATOM 1421 C C . LEU A 1 190 ? -0.103 -11.243 1.594 1.00 86.56 190 LEU A C 1
ATOM 1423 O O . LEU A 1 190 ? -0.183 -11.095 0.378 1.00 86.56 190 LEU A O 1
ATOM 1427 N N . GLU A 1 191 ? -1.136 -11.134 2.412 1.00 85.50 191 GLU A N 1
ATOM 1428 C CA . GLU A 1 191 ? -2.402 -10.512 2.046 1.00 85.50 191 GLU A CA 1
ATOM 1429 C C . GLU A 1 191 ? -2.311 -9.035 2.410 1.00 85.50 191 GLU A C 1
ATOM 1431 O O . GLU A 1 191 ? -2.026 -8.698 3.560 1.00 85.50 191 GLU A O 1
ATOM 1436 N N . VAL A 1 192 ? -2.471 -8.155 1.424 1.00 83.88 192 VAL A N 1
ATOM 1437 C CA . VAL A 1 192 ? -2.292 -6.713 1.600 1.00 83.88 192 VAL A CA 1
ATOM 1438 C C . VAL A 1 192 ? -3.526 -5.985 1.098 1.00 83.88 192 VAL A C 1
ATOM 1440 O O . VAL A 1 192 ? -3.920 -6.169 -0.051 1.00 83.88 192 VAL A O 1
ATOM 1443 N N . SER A 1 193 ? -4.068 -5.106 1.939 1.00 82.06 193 SER A N 1
ATOM 1444 C CA . SER A 1 193 ? -5.109 -4.146 1.582 1.00 82.06 193 SER A CA 1
ATOM 1445 C C . SER A 1 193 ? -4.477 -2.757 1.473 1.00 82.06 193 SER A C 1
ATOM 1447 O O . SER A 1 193 ? -4.016 -2.165 2.459 1.00 82.06 193 SER A O 1
ATOM 1449 N N . ALA A 1 194 ? -4.377 -2.246 0.245 1.00 81.12 194 ALA A N 1
ATOM 1450 C CA . ALA A 1 194 ? -3.792 -0.940 -0.047 1.00 81.12 194 ALA A CA 1
ATOM 1451 C C . ALA A 1 194 ? -4.884 0.110 -0.278 1.00 81.12 194 ALA A C 1
ATOM 1453 O O . ALA A 1 194 ? -5.892 -0.150 -0.933 1.00 81.12 194 ALA A O 1
ATOM 1454 N N . GLY A 1 195 ? -4.676 1.323 0.237 1.00 74.31 195 GLY A N 1
ATOM 1455 C CA . GLY A 1 195 ? -5.629 2.424 0.126 1.00 74.31 195 GLY A CA 1
ATOM 1456 C C . GLY A 1 195 ? -5.017 3.732 -0.369 1.00 74.31 195 GLY A C 1
ATOM 1457 O O . GLY A 1 195 ? -3.815 3.976 -0.262 1.00 74.31 195 GLY A O 1
ATOM 1458 N N . THR A 1 196 ? -5.885 4.598 -0.899 1.00 68.19 196 THR A N 1
ATOM 1459 C CA . THR A 1 196 ? -5.519 5.910 -1.461 1.00 68.19 196 THR A CA 1
ATOM 1460 C C . THR A 1 196 ? -5.624 7.057 -0.455 1.00 68.19 196 THR A C 1
ATOM 1462 O O . THR A 1 196 ? -4.908 8.050 -0.574 1.00 68.19 196 THR A O 1
ATOM 1465 N N . LEU A 1 197 ? -6.506 6.937 0.542 1.00 63.25 197 LEU A N 1
ATOM 1466 C CA . LEU A 1 197 ? -6.683 7.929 1.602 1.00 63.25 197 LEU A CA 1
ATOM 1467 C C . LEU A 1 197 ? -5.748 7.637 2.769 1.00 63.25 197 LEU A C 1
ATOM 1469 O O . LEU A 1 197 ? -5.716 6.509 3.260 1.00 63.25 197 LEU A O 1
ATOM 1473 N N . ARG A 1 198 ? -5.053 8.677 3.243 1.00 69.50 198 ARG A N 1
ATOM 1474 C CA . ARG A 1 198 ? -4.234 8.565 4.446 1.00 69.50 198 ARG A CA 1
ATOM 1475 C C . ARG A 1 198 ? -5.088 8.329 5.684 1.00 69.50 198 ARG A C 1
ATOM 1477 O O . ARG A 1 198 ? -6.141 8.963 5.841 1.00 69.50 198 ARG A O 1
ATOM 1484 N N . ALA A 1 199 ? -4.583 7.517 6.607 1.00 69.44 199 ALA A N 1
ATOM 1485 C CA . ALA A 1 199 ? -5.165 7.393 7.944 1.00 69.44 199 ALA A CA 1
ATOM 1486 C C . ALA A 1 199 ? -5.284 8.773 8.625 1.00 69.44 199 ALA A C 1
ATOM 1488 O O . ALA A 1 199 ? -6.337 9.123 9.153 1.00 69.44 199 ALA A O 1
ATOM 1489 N N . GLU A 1 200 ? -4.249 9.609 8.494 1.00 76.88 200 GLU A N 1
ATOM 1490 C CA . GLU A 1 200 ? -4.214 10.993 8.992 1.00 76.88 200 GLU A CA 1
ATOM 1491 C C . GLU A 1 200 ? -5.343 11.863 8.425 1.00 76.88 200 GLU A C 1
ATOM 1493 O O . GLU A 1 200 ? -5.968 12.622 9.159 1.00 76.88 200 GLU A O 1
ATOM 1498 N N . THR A 1 201 ? -5.625 11.758 7.121 1.00 79.25 201 THR A N 1
ATOM 1499 C CA . THR A 1 201 ? -6.695 12.537 6.479 1.00 79.25 201 THR A CA 1
ATOM 1500 C C . THR A 1 201 ? -8.055 12.100 6.998 1.00 79.25 201 THR A C 1
ATOM 1502 O O . THR A 1 201 ? -8.892 12.945 7.299 1.00 79.25 201 THR A O 1
ATOM 1505 N N . THR A 1 202 ? -8.262 10.793 7.159 1.00 80.00 202 THR A N 1
ATOM 1506 C CA . THR A 1 202 ? -9.503 10.252 7.728 1.00 80.00 202 THR A CA 1
ATOM 1507 C C . THR A 1 202 ? -9.700 10.750 9.161 1.00 80.00 202 THR A C 1
ATOM 1509 O O . THR A 1 202 ? -10.779 11.231 9.503 1.00 80.00 202 THR A O 1
ATOM 1512 N N . LEU A 1 203 ? -8.638 10.729 9.973 1.00 84.44 203 LEU A N 1
ATOM 1513 C CA . LEU A 1 203 ? -8.643 11.249 11.339 1.00 84.44 203 LEU A CA 1
ATOM 1514 C C . LEU A 1 203 ? -8.929 12.757 11.381 1.00 84.44 203 LEU A C 1
ATOM 1516 O O . LEU A 1 203 ? -9.761 13.209 12.164 1.00 84.44 203 LEU A O 1
ATOM 1520 N N . ALA A 1 204 ? -8.271 13.541 10.525 1.00 85.25 204 ALA A N 1
ATOM 1521 C CA . ALA A 1 204 ? -8.473 14.984 10.439 1.00 85.25 204 ALA A CA 1
ATOM 1522 C C . ALA A 1 204 ? -9.909 15.335 10.027 1.00 85.25 204 ALA A C 1
ATOM 1524 O O . ALA A 1 204 ? -10.504 16.238 10.609 1.00 85.25 204 ALA A O 1
ATOM 1525 N N . VAL A 1 205 ? -10.489 14.600 9.074 1.00 87.06 205 VAL A N 1
ATOM 1526 C CA . VAL A 1 205 ? -11.886 14.776 8.651 1.00 87.06 205 VAL A CA 1
ATOM 1527 C C . VAL A 1 205 ? -12.848 14.410 9.778 1.00 87.06 205 VAL A C 1
ATOM 1529 O O . VAL A 1 205 ? -13.760 15.185 10.057 1.00 8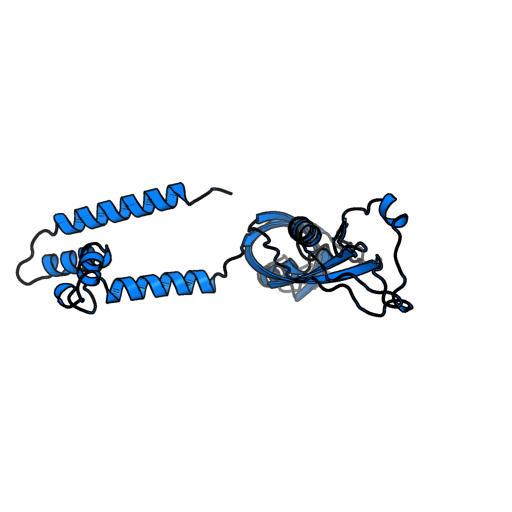7.06 205 VAL A O 1
ATOM 1532 N N . ALA A 1 206 ? -12.638 13.283 10.464 1.00 85.69 206 ALA A N 1
ATOM 1533 C CA . ALA A 1 206 ? -13.476 12.873 11.590 1.00 85.69 206 ALA A CA 1
ATOM 1534 C C . ALA A 1 206 ? -13.439 13.903 12.732 1.00 85.69 206 ALA A C 1
ATOM 1536 O O . ALA A 1 206 ? -14.485 14.326 13.225 1.00 85.69 206 ALA A O 1
ATOM 1537 N N . ASN A 1 207 ? -12.244 14.373 13.096 1.00 92.31 207 ASN A N 1
ATOM 1538 C CA . ASN A 1 207 ? -12.070 15.414 14.109 1.00 92.31 207 ASN A CA 1
ATOM 1539 C C . ASN A 1 207 ? -12.663 16.757 13.663 1.00 92.31 207 ASN A C 1
ATOM 1541 O O . ASN A 1 207 ? -13.314 17.435 14.454 1.00 92.31 207 ASN A O 1
ATOM 1545 N N . GLY A 1 208 ? -12.488 17.136 12.396 1.00 88.31 208 GLY A N 1
ATOM 1546 C CA . GLY A 1 208 ? -13.093 18.340 11.829 1.00 88.31 208 GLY A CA 1
ATOM 1547 C C . GLY A 1 208 ? -14.620 18.292 11.869 1.00 88.31 208 GLY A C 1
ATOM 1548 O O . GLY A 1 208 ? -15.253 19.264 12.274 1.00 88.31 208 GLY A O 1
ATOM 1549 N N . LEU A 1 209 ? -15.215 17.145 11.526 1.00 89.56 209 LEU A N 1
ATOM 1550 C CA . LEU A 1 209 ? -16.657 16.927 11.615 1.00 89.56 209 LEU A CA 1
ATOM 1551 C C . LEU A 1 209 ? -17.149 17.005 13.065 1.00 89.56 209 LEU A C 1
ATOM 1553 O O . LEU A 1 209 ? -18.164 17.644 13.323 1.00 89.56 209 LEU A O 1
ATOM 1557 N N . TYR A 1 210 ? -16.423 16.417 14.017 1.00 86.69 210 TYR A N 1
ATOM 1558 C CA . TYR A 1 210 ? -16.743 16.527 15.442 1.00 86.69 210 TYR A CA 1
ATOM 1559 C C . TYR A 1 210 ? -16.763 17.987 15.916 1.00 86.69 210 TYR A C 1
ATOM 1561 O O . TYR A 1 210 ? -17.739 18.425 16.525 1.00 86.69 210 TYR A O 1
ATOM 1569 N N . LEU A 1 211 ? -15.727 18.766 15.588 1.00 88.25 211 LEU A N 1
ATOM 1570 C CA . LEU A 1 211 ? -15.675 20.191 15.926 1.00 88.25 211 LEU A CA 1
ATOM 1571 C C . LEU A 1 211 ? -16.822 20.970 15.273 1.00 88.25 211 LEU A C 1
ATOM 1573 O O . LEU A 1 211 ? -17.448 21.803 15.924 1.00 88.25 211 LEU A O 1
ATOM 1577 N N . LEU A 1 212 ? -17.144 20.670 14.014 1.00 86.81 212 LEU A N 1
ATOM 1578 C CA . LEU A 1 212 ? -18.271 21.284 13.315 1.00 86.81 212 LEU A CA 1
ATOM 1579 C C . LEU A 1 212 ? -19.603 20.985 14.022 1.00 86.81 212 LEU A C 1
ATOM 1581 O O . LEU A 1 212 ? -20.405 21.894 14.236 1.00 86.81 212 LEU A O 1
ATOM 1585 N N . LEU A 1 213 ? -19.817 19.732 14.431 1.00 86.44 213 LEU A N 1
ATOM 1586 C CA . LEU A 1 213 ? -21.003 19.303 15.174 1.00 86.44 213 LEU A CA 1
ATOM 1587 C C . LEU A 1 213 ? -21.096 19.960 16.556 1.00 86.44 213 LEU A C 1
ATOM 1589 O O . LEU A 1 213 ? -22.206 20.269 16.988 1.00 86.44 213 LEU A O 1
ATOM 1593 N N . LEU A 1 214 ? -19.970 20.197 17.236 1.00 84.69 214 LEU A N 1
ATOM 1594 C CA . LEU A 1 214 ? -19.931 20.938 18.503 1.00 84.69 214 LEU A CA 1
ATOM 1595 C C . LEU A 1 214 ? -20.312 22.413 18.327 1.00 84.69 214 LEU A C 1
ATOM 1597 O O . LEU A 1 214 ? -21.054 22.962 19.144 1.00 84.69 214 LEU A O 1
ATOM 1601 N N . LEU A 1 215 ? -19.793 23.053 17.277 1.00 82.19 215 LEU A N 1
ATOM 1602 C CA . LEU A 1 215 ? -20.006 24.476 17.011 1.00 82.19 215 LEU A CA 1
ATOM 1603 C C . LEU A 1 215 ? -21.439 24.767 16.558 1.00 82.19 215 LEU A C 1
ATOM 1605 O O . LEU A 1 215 ? -22.041 25.734 17.016 1.00 82.19 215 LEU A O 1
ATOM 1609 N N . LEU A 1 216 ? -21.983 23.933 15.670 1.00 80.00 216 LEU A N 1
ATOM 1610 C CA . LEU A 1 216 ? -23.308 24.136 15.076 1.00 80.00 216 LEU A CA 1
ATOM 1611 C C . LEU A 1 216 ? -24.441 23.460 15.857 1.00 80.00 216 LEU A C 1
ATOM 1613 O O . LEU A 1 216 ? -25.602 23.799 15.661 1.00 80.00 216 LEU A O 1
ATOM 1617 N N . GLY A 1 217 ? -24.123 22.503 16.728 1.00 75.38 217 GLY A N 1
ATOM 1618 C CA . GLY A 1 217 ? -25.099 21.667 17.422 1.00 75.38 217 GLY A CA 1
ATOM 1619 C C . GLY A 1 217 ? -25.586 22.195 18.765 1.00 75.38 217 GLY A C 1
ATOM 1620 O O . GLY A 1 217 ? -25.922 21.386 19.617 1.00 75.38 217 GLY A O 1
ATOM 1621 N N . GLY A 1 218 ? -25.544 23.500 19.037 1.00 74.12 218 GLY A N 1
ATOM 1622 C CA . GLY A 1 218 ? -26.119 24.028 20.286 1.00 74.12 218 GLY A CA 1
ATOM 1623 C C . GLY A 1 218 ? -25.297 23.798 21.558 1.00 74.12 218 GLY A C 1
ATOM 1624 O O . GLY A 1 218 ? -25.722 24.184 22.652 1.00 74.12 218 GLY A O 1
ATOM 1625 N N . ILE A 1 219 ? -24.132 23.147 21.444 1.00 77.62 219 ILE A N 1
ATOM 1626 C CA . ILE A 1 219 ? -23.292 22.777 22.591 1.00 77.62 219 ILE A CA 1
ATOM 1627 C C . ILE A 1 219 ? -22.449 23.972 23.036 1.00 77.62 219 ILE A C 1
ATOM 1629 O O . ILE A 1 219 ? -22.506 24.362 24.199 1.00 77.62 219 ILE A O 1
ATOM 1633 N N . VAL A 1 220 ? -21.686 24.566 22.113 1.00 77.69 220 VAL A N 1
ATOM 1634 C CA . VAL A 1 220 ? -20.823 25.723 22.414 1.00 77.69 220 VAL A CA 1
ATOM 1635 C C . VAL A 1 220 ? -21.612 27.031 22.369 1.00 77.69 220 VAL A C 1
ATOM 1637 O O . VAL A 1 220 ? -21.412 27.908 23.208 1.00 77.69 220 VAL A O 1
ATOM 1640 N N . TRP A 1 221 ? -22.522 27.162 21.403 1.00 74.12 221 TRP A N 1
ATOM 1641 C CA . TRP A 1 221 ? -23.345 28.351 21.207 1.00 74.12 221 TRP A CA 1
ATOM 1642 C C . TRP A 1 221 ? -24.815 27.956 21.071 1.00 74.12 221 TRP A C 1
ATOM 1644 O O . TRP A 1 221 ? -25.082 26.986 20.367 1.00 74.12 221 TRP A O 1
ATOM 1654 N N . PRO A 1 222 ? -25.768 28.684 21.682 1.00 73.81 222 PRO A N 1
ATOM 1655 C CA . PRO A 1 222 ? -27.191 28.430 21.465 1.00 73.81 222 PRO A CA 1
ATOM 1656 C C . PRO A 1 222 ? -27.533 28.519 19.972 1.00 73.81 222 PRO A C 1
ATOM 1658 O O . PRO A 1 222 ? -27.139 29.490 19.313 1.00 73.81 222 PRO A O 1
ATOM 1661 N N . VAL A 1 223 ? -28.251 27.524 19.440 1.00 73.06 223 VAL A N 1
ATOM 1662 C CA . VAL A 1 223 ? -28.598 27.436 18.007 1.00 73.06 223 VAL A CA 1
ATOM 1663 C C . VAL A 1 223 ? -29.439 28.633 17.560 1.00 73.06 223 VAL A C 1
ATOM 1665 O O . VAL A 1 223 ? -29.329 29.076 16.419 1.00 73.06 223 VAL A O 1
ATOM 1668 N N . GLU A 1 224 ? -30.203 29.235 18.470 1.00 74.56 224 GLU A N 1
ATOM 1669 C CA . GLU A 1 224 ? -31.065 30.400 18.225 1.00 74.56 224 GLU A CA 1
ATOM 1670 C C . GLU A 1 224 ? -30.263 31.665 17.899 1.00 74.56 224 GLU A C 1
ATOM 1672 O O . GLU A 1 224 ? -30.804 32.636 17.374 1.00 74.56 224 GLU A O 1
ATOM 1677 N N . ARG A 1 225 ? -28.963 31.671 18.216 1.00 76.88 225 ARG A N 1
ATOM 1678 C CA . ARG A 1 225 ? -28.045 32.771 17.903 1.00 76.88 225 ARG A CA 1
ATOM 1679 C C . ARG A 1 225 ? -27.308 32.568 16.576 1.00 76.88 225 ARG A C 1
ATOM 1681 O O . ARG A 1 225 ? -26.528 33.441 16.195 1.00 76.88 225 ARG A O 1
ATOM 1688 N N . LEU A 1 226 ? -27.514 31.444 15.883 1.00 76.62 226 LEU A N 1
ATOM 1689 C CA . LEU A 1 226 ? -26.924 31.201 14.566 1.00 76.62 226 LEU A CA 1
ATOM 1690 C C . LEU A 1 226 ? -27.704 31.963 13.477 1.00 76.62 226 LEU A C 1
ATOM 1692 O O . LEU A 1 226 ? -28.935 31.986 13.494 1.00 76.62 226 LEU A O 1
ATOM 1696 N N . PRO A 1 227 ? -27.019 32.582 12.499 1.00 74.50 227 PRO A N 1
ATOM 1697 C CA . PRO A 1 227 ? -27.677 33.397 11.486 1.00 74.50 227 PRO A CA 1
ATOM 1698 C C . PRO A 1 227 ? -28.451 32.543 10.466 1.00 74.50 227 PRO A C 1
ATOM 1700 O O . PRO A 1 227 ? -27.892 31.665 9.803 1.00 74.50 227 PRO A O 1
ATOM 1703 N N . GLY A 1 228 ? -29.743 32.848 10.310 1.00 80.44 228 GLY A N 1
ATOM 1704 C CA . GLY A 1 228 ? -30.623 32.364 9.240 1.00 80.44 228 GLY A CA 1
ATOM 1705 C C . GLY A 1 228 ? -30.557 30.846 8.988 1.00 80.44 228 GLY A C 1
ATOM 1706 O O . GLY A 1 228 ? -30.918 30.065 9.870 1.00 80.44 228 GLY A O 1
ATOM 1707 N N . PRO A 1 229 ? -30.118 30.393 7.795 1.00 77.06 229 PRO A N 1
ATOM 1708 C CA . PRO A 1 229 ? -30.139 28.977 7.420 1.00 77.06 229 PRO A CA 1
ATOM 1709 C C . PRO A 1 229 ? -29.227 28.092 8.285 1.00 77.06 229 PRO A C 1
ATOM 1711 O O . PRO A 1 229 ? -29.496 26.899 8.412 1.00 77.06 229 PRO A O 1
ATOM 1714 N N . LEU A 1 230 ? -28.190 28.647 8.926 1.00 76.31 230 LEU A N 1
ATOM 1715 C CA . LEU A 1 230 ? -27.315 27.879 9.821 1.00 76.31 230 LEU A CA 1
ATOM 1716 C C . LEU A 1 230 ? -28.032 27.442 11.102 1.00 76.31 230 LEU A 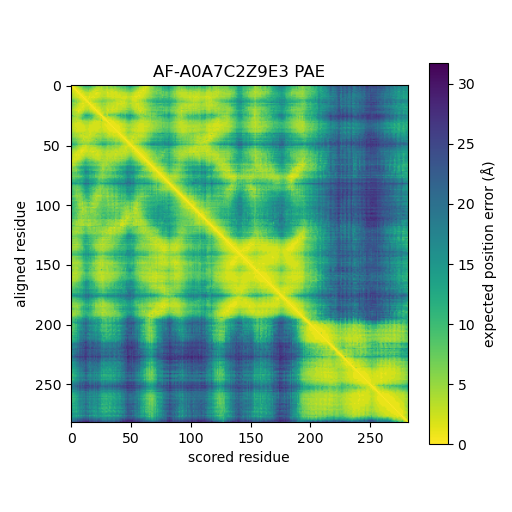C 1
ATOM 1718 O O . LEU A 1 230 ? -27.730 26.369 11.618 1.00 76.31 230 LEU A O 1
ATOM 1722 N N . GLY A 1 231 ? -29.007 28.223 11.578 1.00 77.44 231 GLY A N 1
ATOM 1723 C CA . GLY A 1 231 ? -29.856 27.831 12.703 1.00 77.44 231 GLY A CA 1
ATOM 1724 C C . GLY A 1 231 ? -30.733 26.627 12.358 1.00 77.44 231 GLY A C 1
ATOM 1725 O O . GLY A 1 231 ? -30.809 25.678 13.131 1.00 77.44 231 GLY A O 1
ATOM 1726 N N . LEU A 1 232 ? -31.317 26.603 11.153 1.00 79.44 232 LEU A N 1
ATOM 1727 C CA . LEU A 1 232 ? -32.118 25.465 10.681 1.00 79.44 232 LEU A CA 1
ATOM 1728 C C . LEU A 1 232 ? -31.283 24.189 10.544 1.00 79.44 232 LEU A C 1
ATOM 1730 O O . LEU A 1 232 ? -31.723 23.119 10.959 1.00 79.44 232 LEU A O 1
ATOM 1734 N N . VAL A 1 233 ? -30.069 24.301 9.997 1.00 82.00 233 VAL A N 1
ATOM 1735 C CA . VAL A 1 233 ? -29.138 23.168 9.921 1.00 82.00 233 VAL A CA 1
ATOM 1736 C C . VAL A 1 233 ? -28.768 22.701 11.326 1.00 82.00 233 VAL A C 1
ATOM 1738 O O . VAL A 1 233 ? -28.878 21.511 11.600 1.00 82.00 233 VAL A O 1
ATOM 1741 N N . GLY A 1 234 ? -28.408 23.622 12.225 1.00 81.75 234 GLY A N 1
ATOM 1742 C CA . GLY A 1 234 ? -28.066 23.323 13.617 1.00 81.75 234 GLY A CA 1
ATOM 1743 C C . GLY A 1 234 ? -29.171 22.579 14.366 1.00 81.75 234 GLY A C 1
ATOM 1744 O O . GLY A 1 234 ? -28.887 21.595 15.045 1.00 81.75 234 GLY A O 1
ATOM 1745 N N . LEU A 1 235 ? -30.435 22.974 14.171 1.00 83.44 235 LEU A N 1
ATOM 1746 C CA . LEU A 1 235 ? -31.597 22.314 14.780 1.00 83.44 235 LEU A CA 1
ATOM 1747 C C . LEU A 1 235 ? -31.747 20.852 14.351 1.00 83.44 235 LEU A C 1
ATOM 1749 O O . LEU A 1 235 ? -32.151 20.017 15.159 1.00 83.44 235 LEU A O 1
ATOM 1753 N N . LEU A 1 236 ? -31.420 20.549 13.093 1.00 85.38 236 LEU A N 1
ATOM 1754 C CA . LEU A 1 236 ? -31.531 19.208 12.521 1.00 85.38 236 LEU A CA 1
ATOM 1755 C C . LEU A 1 236 ? -30.343 18.304 12.867 1.00 85.38 236 LEU A C 1
ATOM 1757 O O . LEU A 1 236 ? -30.425 17.103 12.615 1.00 85.38 236 LEU A O 1
ATOM 1761 N N . LEU A 1 237 ? -29.247 18.830 13.423 1.00 89.81 237 LEU A N 1
ATOM 1762 C CA . LEU A 1 237 ? -28.061 18.030 13.732 1.00 89.81 237 LEU A CA 1
ATOM 1763 C C . LEU A 1 237 ? -28.292 17.077 14.919 1.00 89.81 237 LEU A C 1
ATOM 1765 O O . LEU A 1 237 ? -28.927 17.449 15.911 1.00 89.81 237 LEU A O 1
ATOM 1769 N N . PRO A 1 238 ? -27.689 15.871 14.892 1.00 89.69 238 PRO A N 1
ATOM 1770 C CA . PRO A 1 238 ? -27.786 14.925 16.002 1.00 89.69 238 PRO A CA 1
ATOM 1771 C C . PRO A 1 238 ? -27.132 15.464 17.284 1.00 89.69 238 PRO A C 1
ATOM 1773 O O . PRO A 1 238 ? -27.589 15.154 18.381 1.00 89.69 238 PRO A O 1
ATOM 1776 N N . SER A 1 239 ? -26.101 16.311 17.169 1.00 88.12 239 SER A N 1
ATOM 1777 C CA . SER A 1 239 ? -25.457 16.949 18.324 1.00 88.12 239 SER A CA 1
ATOM 1778 C C . SER A 1 239 ? -26.397 17.892 19.078 1.00 88.12 239 SER A C 1
ATOM 1780 O O . SER A 1 239 ? -26.367 17.896 20.306 1.00 88.12 239 SER A O 1
ATOM 1782 N N . ASN A 1 240 ? -27.277 18.610 18.372 1.00 90.12 240 ASN A N 1
ATOM 1783 C CA . ASN A 1 240 ? -28.288 19.467 18.993 1.00 90.12 240 ASN A CA 1
ATOM 1784 C C . ASN A 1 240 ? -29.356 18.655 19.727 1.00 90.12 240 ASN A C 1
ATOM 1786 O O . ASN A 1 240 ? -29.647 18.928 20.890 1.00 90.12 240 ASN A O 1
ATOM 1790 N N . ALA A 1 241 ? -29.881 17.604 19.089 1.00 90.44 241 ALA A N 1
ATOM 1791 C CA . ALA A 1 241 ? -30.833 16.700 19.731 1.00 90.44 241 ALA A CA 1
ATOM 1792 C C . ALA A 1 241 ? -30.250 16.076 21.013 1.00 90.44 241 ALA A C 1
ATOM 1794 O O . ALA A 1 241 ? -30.921 16.041 22.042 1.00 90.44 241 ALA A O 1
ATOM 1795 N N . LEU A 1 242 ? -28.985 15.641 20.982 1.00 90.56 242 LEU A N 1
ATOM 1796 C CA . LEU A 1 242 ? -28.298 15.099 22.156 1.00 90.56 242 LEU A CA 1
ATOM 1797 C C . LEU A 1 242 ? -28.103 16.149 23.259 1.00 90.56 242 LEU A C 1
ATOM 1799 O O . LEU A 1 242 ? -28.386 15.868 24.424 1.00 90.56 242 LEU A O 1
ATOM 1803 N N . ALA A 1 243 ? -27.631 17.347 22.905 1.00 89.56 243 ALA A N 1
ATOM 1804 C CA . ALA A 1 243 ? -27.410 18.427 23.862 1.00 89.56 243 ALA A CA 1
ATOM 1805 C C . ALA A 1 243 ? -28.708 18.811 24.581 1.00 89.56 243 ALA A C 1
ATOM 1807 O O . ALA A 1 243 ? -28.727 18.928 25.806 1.00 89.56 243 ALA A O 1
ATOM 1808 N N . GLU A 1 244 ? -29.801 18.948 23.831 1.00 89.06 244 GLU A N 1
ATOM 1809 C CA . GLU A 1 244 ? -31.106 19.302 24.381 1.00 89.06 244 GLU A CA 1
ATOM 1810 C C . GLU A 1 244 ? -31.697 18.170 25.228 1.00 89.06 244 GLU A C 1
ATOM 1812 O O . GLU A 1 244 ? -32.223 18.419 26.312 1.00 89.06 244 GLU A O 1
ATOM 1817 N N . ALA A 1 245 ? -31.533 16.909 24.812 1.00 91.38 245 ALA A N 1
ATOM 1818 C CA . ALA A 1 245 ? -31.946 15.760 25.616 1.00 91.38 245 ALA A CA 1
ATOM 1819 C C . ALA A 1 245 ? -31.257 15.737 26.990 1.00 91.38 245 ALA A C 1
ATOM 1821 O O . ALA A 1 245 ? -31.906 15.478 28.007 1.00 91.38 245 ALA A O 1
ATOM 1822 N N . LEU A 1 246 ? -29.955 16.042 27.031 1.00 90.69 246 LEU A N 1
ATOM 1823 C CA . LEU A 1 246 ? -29.193 16.136 28.277 1.00 90.69 246 LEU A CA 1
ATOM 1824 C C . LEU A 1 246 ? -29.646 17.325 29.132 1.00 90.69 246 LEU A C 1
ATOM 1826 O O . LEU A 1 246 ? -29.829 17.152 30.336 1.00 90.69 246 LEU A O 1
ATOM 1830 N N . ARG A 1 247 ? -29.881 18.502 28.534 1.00 89.31 247 ARG A N 1
ATOM 1831 C CA . ARG A 1 247 ? -30.397 19.690 29.246 1.00 89.31 247 ARG A CA 1
ATOM 1832 C C . ARG A 1 247 ? -31.764 19.424 29.883 1.00 89.31 247 ARG A C 1
ATOM 1834 O O . ARG A 1 247 ? -31.962 19.779 31.041 1.00 89.31 247 ARG A O 1
ATOM 1841 N N . LEU A 1 248 ? -32.674 18.767 29.163 1.00 91.44 248 LEU A N 1
ATOM 1842 C CA . LEU A 1 248 ? -34.011 18.415 29.658 1.00 91.44 248 LEU A CA 1
ATOM 1843 C C . LEU A 1 248 ? -33.979 17.343 30.752 1.00 91.44 248 LEU A C 1
ATOM 1845 O O . LEU A 1 248 ? -34.794 17.382 31.668 1.00 91.44 248 LEU A O 1
ATOM 1849 N N . SER A 1 249 ? -33.036 16.402 30.677 1.00 92.50 249 SER A N 1
ATOM 1850 C CA . SER A 1 249 ? -32.937 15.299 31.643 1.00 92.50 249 SER A CA 1
ATOM 1851 C C . SER A 1 249 ? -32.207 15.690 32.930 1.00 92.50 249 SER A C 1
ATOM 1853 O O . SER A 1 249 ? -32.557 15.209 34.003 1.00 92.50 249 SER A O 1
ATOM 1855 N N . LEU A 1 250 ? -31.181 16.541 32.828 1.00 91.56 250 LEU A N 1
ATOM 1856 C CA . LEU A 1 250 ? -30.327 16.968 33.948 1.00 91.56 250 LEU A CA 1
ATOM 1857 C C . LEU A 1 250 ? -30.707 18.350 34.498 1.00 91.56 250 LEU A C 1
ATOM 1859 O O . LEU A 1 250 ? -30.050 18.862 35.405 1.00 91.56 250 LEU A O 1
ATOM 1863 N N . GLY A 1 251 ? -31.731 18.977 33.921 1.00 89.44 251 GLY A N 1
ATOM 1864 C CA . GLY A 1 251 ? -32.210 20.286 34.329 1.00 89.44 251 GLY A CA 1
ATOM 1865 C C . GLY A 1 251 ? -32.940 20.273 35.681 1.00 89.44 251 GLY A C 1
ATOM 1866 O O . GLY A 1 251 ? -33.274 19.214 36.212 1.00 89.44 251 GLY A O 1
ATOM 1867 N N . PRO A 1 252 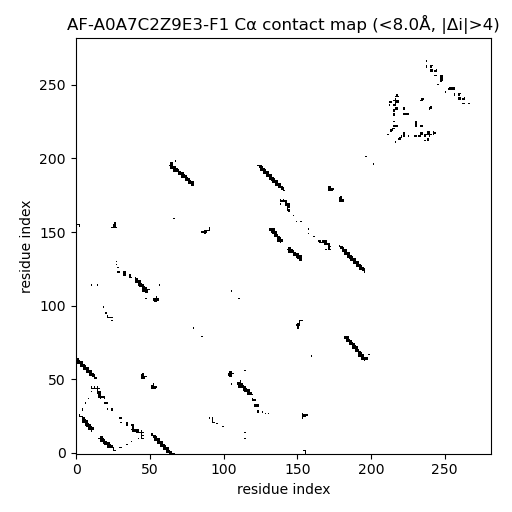? -33.253 21.460 36.233 1.00 88.06 252 PRO A N 1
ATOM 1868 C CA . PRO A 1 252 ? -33.920 21.600 37.533 1.00 88.06 252 PRO A CA 1
ATOM 1869 C C . PRO A 1 252 ? -35.302 20.935 37.605 1.00 88.06 252 PRO A C 1
ATOM 1871 O O . PRO A 1 252 ? -35.762 20.573 38.684 1.00 88.06 252 PRO A O 1
ATOM 1874 N N . GLN A 1 253 ? -35.968 20.792 36.456 1.00 89.56 253 GLN A N 1
ATOM 1875 C CA . GLN A 1 253 ? -37.220 20.060 36.298 1.00 89.56 253 GLN A CA 1
ATOM 1876 C C . GLN A 1 253 ? -37.037 19.009 35.199 1.00 89.56 253 GLN A C 1
ATOM 1878 O O . GLN A 1 253 ? -37.216 19.333 34.024 1.00 89.56 253 GLN A O 1
ATOM 1883 N N . PRO A 1 254 ? -36.640 17.776 35.556 1.00 87.69 254 PRO A N 1
ATOM 1884 C CA . PRO A 1 254 ? -36.388 16.727 34.580 1.00 87.69 254 PRO A CA 1
ATOM 1885 C C . PRO A 1 254 ? -37.645 16.378 33.781 1.00 87.69 254 PRO A C 1
ATOM 1887 O O . PRO A 1 254 ? -38.683 16.039 34.353 1.00 87.69 254 PRO A O 1
ATOM 1890 N N . VAL A 1 255 ? -37.541 16.418 32.454 1.00 92.75 255 VAL A N 1
ATOM 1891 C CA . VAL A 1 255 ? -38.601 16.004 31.523 1.00 92.75 255 VAL A CA 1
ATOM 1892 C C . VAL A 1 255 ? -38.046 14.940 30.584 1.00 92.75 255 VAL A C 1
ATOM 1894 O O . VAL A 1 255 ? -36.900 15.020 30.149 1.00 92.75 255 VAL A O 1
ATOM 1897 N N . ALA A 1 256 ? -38.864 13.939 30.251 1.00 91.06 256 ALA A N 1
ATOM 1898 C CA . ALA A 1 256 ? -38.476 12.889 29.316 1.00 91.06 256 ALA A CA 1
ATOM 1899 C C . ALA A 1 256 ? -38.255 13.462 27.895 1.00 91.06 256 ALA A C 1
ATOM 1901 O O . ALA A 1 256 ? -39.214 13.950 27.287 1.00 91.06 256 ALA A O 1
ATOM 1902 N N . PRO A 1 257 ? -37.039 13.371 27.316 1.00 92.50 257 PRO A N 1
ATOM 1903 C CA . PRO A 1 257 ? -36.709 13.985 26.027 1.00 92.50 257 PRO A CA 1
ATOM 1904 C C . PRO A 1 257 ? -37.113 13.093 24.836 1.00 92.50 257 PRO A C 1
ATOM 1906 O O . PRO A 1 257 ? -36.289 12.725 23.996 1.00 92.50 257 PRO A O 1
ATOM 1909 N N . LEU A 1 258 ? -38.386 12.687 24.770 1.00 93.88 258 LEU A N 1
ATOM 1910 C CA . LEU A 1 258 ? -38.878 11.739 23.756 1.00 93.88 258 LEU A CA 1
ATOM 1911 C C . LEU A 1 258 ? -38.648 12.210 22.303 1.00 93.88 258 LEU A C 1
ATOM 1913 O O . LEU A 1 258 ? -38.169 11.399 21.505 1.00 93.88 258 LEU A O 1
ATOM 1917 N N . PRO A 1 259 ? -38.915 13.482 21.930 1.00 92.06 259 PRO A N 1
ATOM 1918 C CA . PRO A 1 259 ? -38.671 13.955 20.565 1.00 92.06 259 PRO A CA 1
ATOM 1919 C C . PRO A 1 259 ? -37.193 13.895 20.164 1.00 92.06 259 PRO A C 1
ATOM 1921 O O . PRO A 1 259 ? -36.864 13.510 19.043 1.00 92.06 259 PRO A O 1
ATOM 1924 N N . GLN A 1 260 ? -36.293 14.240 21.086 1.00 93.25 260 GLN A N 1
ATOM 1925 C CA . GLN A 1 260 ? -34.852 14.247 20.851 1.00 93.25 260 GLN A CA 1
ATOM 1926 C C . GLN A 1 260 ? -34.313 12.825 20.701 1.00 93.25 260 GLN A C 1
ATOM 1928 O O . GLN A 1 260 ? -33.531 12.557 19.792 1.00 93.25 260 GLN A O 1
ATOM 1933 N N . LEU A 1 261 ? -34.770 11.893 21.543 1.00 93.12 261 LEU A N 1
ATOM 1934 C CA . LEU A 1 261 ? -34.419 10.476 21.420 1.00 93.12 261 LEU A CA 1
ATOM 1935 C C . LEU A 1 261 ? -34.898 9.892 20.087 1.00 93.12 261 LEU A C 1
ATOM 1937 O O . LEU A 1 261 ? -34.155 9.154 19.442 1.00 93.12 261 LEU A O 1
ATOM 1941 N N . PHE A 1 262 ? -36.101 10.256 19.637 1.00 95.25 262 PHE A N 1
ATOM 1942 C CA . PHE A 1 262 ? -36.608 9.845 18.329 1.00 95.25 262 PHE A CA 1
ATOM 1943 C C . PHE A 1 262 ? -35.773 10.421 17.176 1.00 95.25 262 PHE A C 1
ATOM 1945 O O . PHE A 1 262 ? -35.415 9.692 16.252 1.00 95.25 262 PHE A O 1
ATOM 1952 N N . ALA A 1 263 ? -35.392 11.699 17.249 1.00 93.56 263 ALA A N 1
ATOM 1953 C CA . ALA A 1 263 ? -34.508 12.320 16.264 1.00 93.56 263 ALA A CA 1
ATOM 1954 C C . ALA A 1 263 ? -33.130 11.633 16.204 1.00 93.56 263 ALA A C 1
ATOM 1956 O O . ALA A 1 263 ? -32.614 11.378 15.116 1.00 93.56 263 ALA A O 1
ATOM 1957 N N . LEU A 1 264 ? -32.553 11.275 17.355 1.00 92.75 264 LEU A N 1
ATOM 1958 C CA . LEU A 1 264 ? -31.301 10.514 17.429 1.00 92.75 264 LEU A CA 1
ATOM 1959 C C . LEU A 1 264 ? -31.443 9.111 16.828 1.00 92.75 264 LEU A C 1
ATOM 1961 O O . LEU A 1 264 ? -30.552 8.659 16.110 1.00 92.75 264 LEU A O 1
ATOM 1965 N N . LEU A 1 265 ? -32.570 8.440 17.072 1.00 95.81 265 LEU A N 1
ATOM 1966 C CA . LEU A 1 265 ? -32.900 7.152 16.456 1.00 95.81 265 LEU A CA 1
ATOM 1967 C C . LEU A 1 265 ? -32.985 7.254 14.930 1.00 95.81 265 LEU A C 1
ATOM 1969 O O . LEU A 1 265 ? -32.406 6.421 14.233 1.00 95.81 265 LEU A O 1
ATOM 1973 N N . LEU A 1 266 ? -33.649 8.288 14.407 1.00 95.75 266 LEU A N 1
ATOM 1974 C CA . LEU A 1 266 ? -33.725 8.543 12.967 1.00 95.75 266 LEU A CA 1
ATOM 1975 C C . LEU A 1 266 ? -32.347 8.808 12.359 1.00 95.75 266 LEU A C 1
ATOM 1977 O O . LEU A 1 266 ? -32.037 8.265 11.301 1.00 95.75 266 LEU A O 1
ATOM 1981 N N . TRP A 1 267 ? -31.503 9.591 13.031 1.00 94.38 267 TRP A N 1
ATOM 1982 C CA . TRP A 1 267 ? -30.126 9.817 12.594 1.00 94.38 267 TRP A CA 1
ATOM 1983 C C . TRP A 1 267 ? -29.296 8.539 12.605 1.00 94.38 267 TRP A C 1
ATOM 1985 O O . TRP A 1 267 ? -28.587 8.271 11.638 1.00 94.38 267 TRP A O 1
ATOM 1995 N N . CYS A 1 268 ? -29.409 7.731 13.659 1.00 94.56 268 CYS A N 1
ATOM 1996 C CA . CYS A 1 268 ? -28.744 6.436 13.751 1.00 94.56 268 CYS A CA 1
ATOM 1997 C C . CYS A 1 268 ? -29.147 5.535 12.575 1.00 94.56 268 CYS A C 1
ATOM 1999 O O . CYS A 1 268 ? -28.288 5.049 11.840 1.00 94.56 268 CYS A O 1
ATOM 2001 N N . ALA A 1 269 ? -30.453 5.396 12.327 1.00 96.06 269 ALA A N 1
ATOM 2002 C CA . ALA A 1 269 ? -30.970 4.630 11.200 1.00 96.06 269 ALA A CA 1
ATOM 2003 C C . ALA A 1 269 ? -30.493 5.198 9.852 1.00 96.06 269 ALA A C 1
ATOM 2005 O O . ALA A 1 269 ? -30.051 4.445 8.989 1.00 96.06 269 ALA A O 1
ATOM 2006 N N . GLY A 1 270 ? -30.525 6.521 9.680 1.00 95.31 270 GLY A N 1
ATOM 2007 C CA . GLY A 1 270 ? -30.066 7.200 8.469 1.00 95.31 270 GLY A CA 1
ATOM 2008 C C . GLY A 1 270 ? -28.587 6.950 8.176 1.00 95.31 270 GLY A C 1
ATOM 2009 O O . GLY A 1 270 ? -28.243 6.558 7.061 1.00 95.31 270 GLY A O 1
ATOM 2010 N N . VAL A 1 271 ? -27.717 7.105 9.177 1.00 91.62 271 VAL A N 1
ATOM 2011 C CA . VAL A 1 271 ? -26.276 6.835 9.048 1.00 91.62 271 VAL A CA 1
ATOM 2012 C C . VAL A 1 271 ? -26.023 5.362 8.741 1.00 91.62 271 VAL A C 1
ATOM 2014 O O . VAL A 1 271 ? -25.225 5.073 7.855 1.00 91.62 271 VAL A O 1
ATOM 2017 N N . LEU A 1 272 ? -26.726 4.433 9.396 1.00 91.12 272 LEU A N 1
ATOM 2018 C CA . LEU A 1 272 ? -26.609 2.999 9.109 1.00 91.12 272 LEU A CA 1
ATOM 2019 C C . LEU A 1 272 ? -27.053 2.655 7.684 1.00 91.12 272 LEU A C 1
ATOM 2021 O O . LEU A 1 272 ? -26.383 1.878 7.008 1.00 91.12 272 LEU A O 1
ATOM 2025 N N . VAL A 1 273 ? -28.138 3.256 7.191 1.00 94.56 273 VAL A N 1
ATOM 2026 C CA . VAL A 1 273 ? -28.601 3.063 5.808 1.00 94.56 273 VAL A CA 1
ATOM 2027 C C . VAL A 1 273 ? -27.577 3.603 4.817 1.00 94.56 273 VAL A C 1
ATOM 2029 O O . VAL A 1 273 ? -27.223 2.897 3.872 1.00 94.56 273 VAL A O 1
ATOM 2032 N N . VAL A 1 274 ? -27.069 4.820 5.029 1.00 92.56 274 VAL A N 1
ATOM 2033 C CA . VAL A 1 274 ? -26.019 5.397 4.177 1.00 92.56 274 VAL A CA 1
ATOM 2034 C C . VAL A 1 274 ? -24.789 4.498 4.192 1.00 92.56 274 VAL A C 1
ATOM 2036 O O . VAL A 1 274 ? -24.359 4.075 3.124 1.00 92.56 274 VAL A O 1
ATOM 2039 N N . ALA A 1 275 ? -24.302 4.116 5.376 1.00 88.12 275 ALA A N 1
ATOM 2040 C CA . ALA A 1 275 ? -23.167 3.217 5.533 1.00 88.12 275 ALA A CA 1
ATOM 2041 C C . ALA A 1 275 ? -23.397 1.893 4.798 1.00 88.12 275 ALA A C 1
ATOM 2043 O O . ALA A 1 275 ? -22.558 1.512 3.998 1.00 88.12 275 ALA A O 1
ATOM 2044 N N . SER A 1 276 ? -24.551 1.240 4.961 1.00 89.50 276 SER A N 1
ATOM 2045 C CA . SER A 1 276 ? -24.867 -0.024 4.277 1.00 89.50 276 SER A CA 1
ATOM 2046 C C . SER A 1 276 ? -24.893 0.083 2.748 1.00 89.50 276 SER A C 1
ATOM 2048 O O . SER A 1 276 ? -24.638 -0.901 2.061 1.00 89.50 276 SER A O 1
ATOM 2050 N N . ARG A 1 277 ? -25.198 1.269 2.203 1.00 88.38 277 ARG A N 1
ATOM 2051 C CA . ARG A 1 277 ? -25.237 1.518 0.754 1.00 88.38 277 ARG A CA 1
ATOM 2052 C C . ARG A 1 277 ? -23.896 1.951 0.183 1.00 88.38 277 ARG A C 1
ATOM 2054 O O . ARG A 1 277 ? -23.621 1.674 -0.979 1.00 88.38 277 ARG A O 1
ATOM 2061 N N . THR A 1 278 ? -23.089 2.664 0.964 1.00 83.56 278 THR A N 1
ATOM 2062 C CA . THR A 1 278 ? -21.763 3.129 0.539 1.00 83.56 278 THR A CA 1
ATOM 2063 C C . THR A 1 278 ? -20.668 2.114 0.835 1.00 83.56 278 THR A C 1
ATOM 2065 O O . THR A 1 278 ? -19.640 2.115 0.166 1.00 83.56 278 THR A O 1
ATOM 2068 N N . PHE A 1 279 ? -20.870 1.264 1.841 1.00 74.12 279 PHE A N 1
ATOM 2069 C CA . PHE A 1 279 ? -19.941 0.212 2.216 1.00 74.12 279 PHE A CA 1
ATOM 2070 C C . PHE A 1 279 ? -20.062 -0.935 1.220 1.00 74.12 279 PHE A C 1
ATOM 2072 O O . PHE A 1 279 ? -21.107 -1.575 1.099 1.00 74.12 279 PHE A O 1
ATOM 2079 N N . ARG A 1 280 ? -18.979 -1.179 0.491 1.00 71.50 280 ARG A N 1
ATOM 2080 C CA . ARG A 1 280 ? -18.834 -2.345 -0.372 1.00 71.50 280 ARG A CA 1
ATOM 2081 C C . ARG A 1 280 ? -17.894 -3.295 0.352 1.00 71.50 280 ARG A C 1
ATOM 2083 O O . ARG A 1 280 ? -16.820 -2.873 0.770 1.00 71.50 280 ARG A O 1
ATOM 2090 N N . TRP A 1 281 ? -18.339 -4.534 0.536 1.00 47.09 281 TRP A N 1
ATOM 2091 C CA . TRP A 1 281 ? -17.445 -5.633 0.874 1.00 47.09 281 TRP A CA 1
ATOM 2092 C C . TRP A 1 281 ? -16.620 -5.895 -0.384 1.00 47.09 281 TRP A C 1
ATOM 2094 O O . TRP A 1 281 ? -17.132 -6.467 -1.346 1.00 47.09 281 TRP A O 1
ATOM 2104 N N . GLU A 1 282 ? -15.415 -5.347 -0.412 1.00 44.53 282 GLU A N 1
ATOM 2105 C CA . GLU A 1 282 ? -14.347 -5.794 -1.303 1.00 44.53 282 GLU A CA 1
ATOM 2106 C C . GLU A 1 282 ? -13.379 -6.605 -0.451 1.00 44.53 282 GLU A C 1
ATOM 2108 O O . GLU A 1 282 ? -13.098 -6.137 0.678 1.00 44.53 282 GLU A O 1
#

Radius of gyration: 29.13 Å; Cα contacts (8 Å, |Δi|>4): 502; chains: 1; bounding box: 66×61×75 Å

pLDDT: mean 85.17, std 6.82, range [44.53, 96.06]

Mean predicted aligned error: 11.84 Å

Secondary structure (DSSP, 8-state):
-EEEEEEEEEE-TTSBEEEEEES---STTSHHHHHHHHHHPBBPPEEETTEEE-EEEEEEEEEE-EEEEEEEEEEEEEPPPTTSPPPPPPPPPPPPPGGGGGS----GGGEEE---BSS----PPPEEEEEEEEEEEEE-TTSBEEEEEEEE--HHHHHHHHHHHTT-B-PPEEETTEEE-EEEEEEEEEEEEEESS-HHHHHHHHHHHHHHHHHHTTSSS-GGGS-THHHHHHHHSHHHHHHHHHHHHHSSS----HHHHHHHHHHHHHHHHHHHHH----

Foldseek 3Di:
DKWKWKWWWKAALQQATDFIFTPDDQDPQPVPLQRVLNRVFGWDFWDFPNGGFIATDMDMDMDDWDFPDKDFPDKDKDADDPVDDQAADDDDGDDDDPCVVVDDHDDPVRTPDDIDTPDTDGDRAWDKDKDKWKWKFWQALQQATPDIGTRYDRNVCVVVVVVVSRPDGGNADDDPRGGHIGIIMMITMMTITMHDDDPVNVVVVVVVVVVVLCVLQCNVHHLVPDPDVSSVVNCLGLSNLVVVQCCQCVDPHHDHSVVSVVSNVVVVVVVVVVCVVPDDDD

Sequence (282 aa):
MTVSASFAAYVDKSGTCRRAHPITNPFPGVLEPVRQALLETEFTPAKAFGQPAAVWVDVSADFRGEVKEGRMAQLVVTLPDPGETPEPEAVPLPPGDPRDAQLPSTALDQLSAMPVPKRFSAKVPGQEFRQPVKLLAEVGTDGKVKRVVFLACPEGLRSWVLASSASWLFTPAQAKGAPTSAWVVLSGVLEVSAGTLRAETTLAVANGLYLLLLLLGGIVWPVERLPGPLGLVGLLLPSNALAEALRLSLGPQPVAPLPQLFALLLWCAGVLVVASRTFRWE

Nearest PDB structures (foldseek):
  5y9c-assembly1_A  TM=1.051E-01  e=1.974E+00  human papillomavirus 58
  6igc-assembly2_G  TM=1.052E-01  e=2.090E+00  human papillomavirus 58
  6ige-assembly2_H  TM=1.155E-01  e=3.498E+00  human papillomavirus 33
  7kzf-assembly1_F-29  TM=8.090E-02  e=2.782E+00  Human papillomavirus 16
  7ryj-assembly1_F  TM=8.275E-02  e=6.199E+00  Mus musculus papillomavirus type 1

Solvent-accessible surface area (backbone atoms only — not comparable to full-atom values): 15648 Å² total; per-residue (Å²): 86,77,38,60,38,31,26,44,31,32,30,34,51,85,8,43,28,79,45,63,44,74,74,45,76,30,44,89,80,45,63,62,46,44,40,53,38,48,49,74,25,49,30,42,45,21,20,36,87,85,39,67,28,25,32,75,44,81,46,75,47,80,45,73,41,38,76,76,44,76,42,79,76,41,80,43,80,44,76,64,62,91,90,56,83,89,68,69,52,78,81,85,69,84,80,78,63,81,68,62,78,73,55,79,59,59,59,77,92,54,48,76,39,76,62,43,69,75,63,81,79,65,74,67,75,59,48,75,49,78,42,73,35,29,31,39,32,33,31,30,56,84,11,34,52,75,45,77,45,73,28,27,63,43,64,62,49,48,66,55,53,54,61,53,41,68,74,43,77,49,84,42,45,69,56,97,87,38,66,30,66,41,65,33,33,39,39,33,34,33,41,35,37,35,33,68,72,51,69,66,56,54,52,50,51,54,52,50,50,51,51,48,39,39,57,42,8,41,66,78,40,62,34,89,76,40,70,69,72,54,22,60,52,13,65,71,31,61,47,20,30,52,46,51,31,49,50,34,51,74,37,100,69,62,44,87,44,60,71,29,54,50,50,42,49,51,50,52,52,49,53,51,52,50,46,64,71,71,58,71,95,123